Protein AF-A0A350NZM9-F1 (afdb_monomer)

pLDDT: mean 79.61, std 16.49, range [36.34, 98.69]

Foldseek 3Di:
DDALVRLVVLLCVVCVVLLVDDQDQFFFQQQQQFAQHRGARQEGAADALSQAPPQAPVNVVPQCVQQDDRPDDPSVVSNSSNSSNVSVCVVVLPLPVLLVSLLVSLVVLQVVLVVLLDPVLVVVLVVLVVVLVVLVVVLVVVLVVVCVVQVVDPPDPDSCVPCVVVSVVSVVVSVVVNVVSVVVNVVSVVSVVSSVLSVVQFAEHEYYSGHARNDLSSLLSVLSNCQVCLRYQYEYEHCPLVNVVSCPVPRPSYAYEDEDDPVCPVVSVVSCVVVVSHAYEYEDEPPDPPDPPADEQCSLVVVDPRSHSSCSNVVCGRVVPDRYGYYYRYDDPDPDDGPDDVSSVVSND

Mean predicted aligned error: 9.25 Å

InterPro domains:
  IPR020290 Gene product 88 [PF17338] (194-318)

Secondary structure (DSSP, 8-state):
---HHHHHHHHHHH-HHHHTSPPPPP-----TTSTT-TT--SEEE--TTTS-TT--HHHHHH-HHHH---SSTTHHHHHHHHHHHHHHHHTTT-HHHHHHHHHHHHHHHHHHHHHHT-THHHHHHHHHHHHHHHHHHHHHHHHHHHHHHTT--TT--SSHHHHHHHHHHHHHHHHHHHHHHHHHHHHHHHHHHHHHHHHHH-SEEEEEEE----SHHHHHHHHHHHHT-TTSEEEEEES-GGGGGGGPSPPTTEEEEEEE-TTTHHHHHHHHHH-TTSEEEEEEETTS-S-S--EE-TTTTT-SSS-TTHHHHH-HHHHT--SEEEEEE------PPP---HHHHHHH-

Solvent-accessible surface area (backbone atoms only — not comparable to full-atom values): 19048 Å² total; per-residue (Å²): 123,63,49,71,67,58,30,47,53,56,44,41,74,75,36,50,79,62,66,76,41,83,65,53,80,65,59,52,28,56,48,21,73,58,29,55,31,68,71,37,42,39,28,34,37,33,37,71,76,57,27,24,59,71,57,44,74,65,50,54,69,65,28,50,70,71,71,38,77,42,76,41,88,62,48,66,58,54,16,45,50,27,38,46,19,48,48,61,29,52,79,68,57,36,30,66,61,46,13,54,48,51,36,52,38,52,52,49,27,43,51,54,47,57,66,59,64,55,72,64,64,61,58,52,44,55,52,50,53,52,48,53,56,50,50,56,52,53,53,49,52,53,52,55,48,49,39,60,74,74,53,69,51,103,80,62,83,83,68,55,86,84,52,50,67,62,56,48,51,54,51,52,54,50,50,51,57,49,49,59,50,51,52,49,48,53,55,45,53,48,52,51,50,34,38,51,28,36,67,75,50,51,39,60,37,41,51,46,69,26,42,34,58,66,47,59,39,50,26,37,13,54,32,51,24,46,54,76,36,66,81,33,36,22,21,35,61,32,64,46,63,93,43,52,74,43,30,59,83,68,37,95,30,52,30,44,29,41,56,34,47,93,92,43,43,72,60,49,54,52,48,40,71,75,39,72,86,50,25,44,32,36,71,45,52,69,86,50,92,66,81,87,81,49,48,66,43,53,52,68,55,52,72,38,100,58,44,47,24,37,48,39,61,67,30,45,70,49,68,46,76,52,60,66,46,47,31,37,41,48,85,66,93,72,85,78,78,72,85,84,58,72,72,60,56,66,73,69,106

Organism: NCBI:txid589873

Sequence (349 aa):
MKTTQQLYEAFAAAFPDIVSEPPPLIRASADSKVGQFKGHLNSVGFLAGYSCSWMTKLCYLMCYTERGQAGMDNAYLFRAWNTWALFAYLLKGDVDGLARNFSSLITHANKQYHNRLKPDHQIEIAKAERFISNAKRRYKKKIDQLKTEVGYGKHGRHHMEQWGPDIHLIEMERDKKINERVELIKTLQEKIYVQRALRAAGPMWRWMWSGDLVDATHAMAVRKASAMHPDTTAWIYTRSFHLLQFLEPVPRNLTVWLSEDEENTEIAQQYYKQFPWARRTTLTNEDDPTPSTGIICPENAGKFRTVIGACAKCKICSHGTKEEVHFINKKSKSTYRRPASETLLQITA

Nearest PDB structures (foldseek):
  6nct-assembly1_B  TM=4.251E-01  e=2.264E+00  Homo sapiens
  1g73-assembly2_B  TM=2.667E-01  e=6.560E+00  Homo sapiens

Structure (mmCIF, N/CA/C/O backbone):
data_AF-A0A350NZM9-F1
#
_entry.id   AF-A0A350NZM9-F1
#
loop_
_atom_site.group_PDB
_atom_site.id
_atom_site.type_symbol
_atom_site.label_atom_id
_atom_site.label_alt_id
_atom_site.label_comp_id
_atom_site.label_asym_id
_atom_site.label_entity_id
_atom_site.label_seq_id
_atom_site.pdbx_PDB_ins_code
_atom_site.Cartn_x
_atom_site.Cartn_y
_atom_site.Cartn_z
_atom_site.occupancy
_atom_site.B_iso_or_equiv
_atom_site.auth_seq_id
_atom_site.auth_comp_id
_atom_site.auth_asym_id
_atom_site.auth_atom_id
_atom_site.pdbx_PDB_model_num
ATOM 1 N N . MET A 1 1 ? -4.815 7.098 23.828 1.00 78.19 1 MET A N 1
ATOM 2 C CA . MET A 1 1 ? -5.285 6.711 22.479 1.00 78.19 1 MET A CA 1
ATOM 3 C C . MET A 1 1 ? -6.515 7.533 22.147 1.00 78.19 1 MET A C 1
ATOM 5 O O . MET A 1 1 ? -7.391 7.622 22.999 1.00 78.19 1 MET A O 1
ATOM 9 N N . LYS A 1 2 ? -6.571 8.144 20.960 1.00 84.81 2 LYS A N 1
ATOM 10 C CA . LYS A 1 2 ? -7.755 8.898 20.525 1.00 84.81 2 LYS A CA 1
ATOM 11 C C . LYS A 1 2 ? -8.839 7.944 20.016 1.00 84.81 2 LYS A C 1
ATOM 13 O O . LYS A 1 2 ? -8.515 6.980 19.322 1.00 84.81 2 LYS A O 1
ATOM 18 N N . THR A 1 3 ? -10.096 8.200 20.365 1.00 91.69 3 THR A N 1
ATOM 19 C CA . THR A 1 3 ? -11.254 7.471 19.822 1.00 91.69 3 T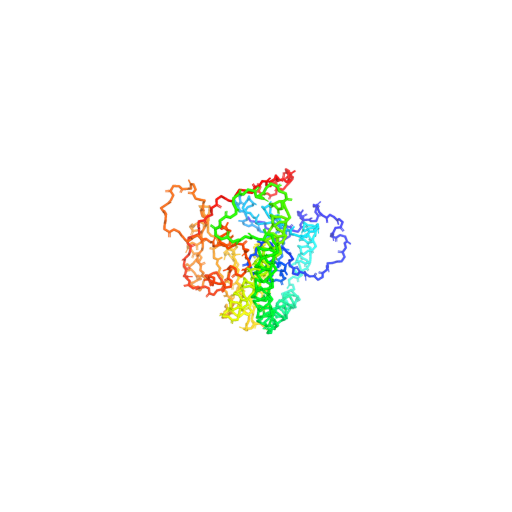HR A CA 1
ATOM 20 C C . THR A 1 3 ? -11.524 7.882 18.372 1.00 91.69 3 THR A C 1
ATOM 22 O O . THR A 1 3 ? -11.086 8.950 17.939 1.00 91.69 3 THR A O 1
ATOM 25 N N . THR A 1 4 ? -12.287 7.078 17.620 1.00 93.62 4 THR A N 1
ATOM 26 C CA . THR A 1 4 ? -12.744 7.445 16.264 1.00 93.62 4 THR A CA 1
ATOM 27 C C . THR A 1 4 ? -13.429 8.813 16.253 1.00 93.62 4 THR A C 1
ATOM 29 O O . THR A 1 4 ? -13.159 9.623 15.371 1.00 93.62 4 THR A O 1
ATOM 32 N N . GLN A 1 5 ? -14.247 9.100 17.270 1.00 95.31 5 GLN A N 1
ATOM 33 C CA . GLN A 1 5 ? -14.932 10.382 17.421 1.00 95.31 5 GLN A CA 1
ATOM 34 C C . GLN A 1 5 ? -13.942 11.543 17.604 1.00 95.31 5 GLN A C 1
ATOM 36 O O . GLN A 1 5 ? -14.029 12.531 16.887 1.00 95.31 5 GLN A O 1
ATOM 41 N N . GLN A 1 6 ? -12.949 11.398 18.488 1.00 93.81 6 GLN A N 1
ATOM 42 C CA . GLN A 1 6 ? -11.928 12.432 18.713 1.00 93.81 6 GLN A CA 1
ATOM 43 C C . GLN A 1 6 ? -11.060 12.678 17.471 1.00 93.81 6 GLN A C 1
ATOM 45 O O . GLN A 1 6 ? -10.673 13.811 17.188 1.00 93.81 6 GLN A O 1
ATOM 50 N N . LEU A 1 7 ? -10.734 11.619 16.723 1.00 92.00 7 LEU A N 1
ATOM 51 C CA . LEU A 1 7 ? -10.006 11.737 15.458 1.00 92.00 7 LEU A CA 1
ATOM 52 C C . LEU A 1 7 ? -10.845 12.454 14.395 1.00 92.00 7 LEU A C 1
ATOM 54 O O . LEU A 1 7 ? -10.316 13.304 13.678 1.00 92.00 7 LEU A O 1
ATOM 58 N N . TYR A 1 8 ? -12.139 12.136 14.316 1.00 95.12 8 TYR A N 1
ATOM 59 C CA . TYR A 1 8 ? -13.076 12.804 13.420 1.00 95.12 8 TYR A CA 1
ATOM 60 C C . TYR A 1 8 ? -13.254 14.281 13.778 1.00 95.12 8 TYR A C 1
ATOM 62 O O . TYR A 1 8 ? -13.174 15.118 12.889 1.00 95.12 8 TYR A O 1
ATOM 70 N N . GLU A 1 9 ? -13.435 14.625 15.052 1.00 95.12 9 GLU A N 1
ATOM 71 C CA . GLU A 1 9 ? -13.576 16.017 15.500 1.00 95.12 9 GLU A CA 1
ATOM 72 C C . GLU A 1 9 ? -12.340 16.847 15.146 1.00 95.12 9 GLU A C 1
ATOM 74 O O . GLU A 1 9 ? -12.462 17.936 14.585 1.00 95.12 9 GLU A O 1
ATOM 79 N N . ALA A 1 10 ? -11.142 16.299 15.382 1.00 91.62 10 ALA A N 1
ATOM 80 C CA . ALA A 1 10 ? -9.897 16.936 14.966 1.00 91.62 10 ALA A CA 1
ATOM 81 C C . ALA A 1 10 ? -9.822 17.106 13.438 1.00 91.62 10 ALA A C 1
ATOM 83 O O . ALA A 1 10 ? -9.387 18.149 12.952 1.00 91.62 10 ALA A O 1
ATOM 84 N N . PHE A 1 11 ? -10.254 16.099 12.673 1.00 93.19 11 PHE A N 1
ATOM 85 C CA . PHE A 1 11 ? -10.297 16.168 11.212 1.00 93.19 11 PHE A CA 1
ATOM 86 C C . PHE A 1 11 ? -11.302 17.217 10.718 1.00 93.19 11 PHE A C 1
ATOM 88 O O . PHE A 1 11 ? -10.962 18.029 9.864 1.00 93.19 11 PHE A O 1
ATOM 95 N N . ALA A 1 12 ? -12.511 17.247 11.274 1.00 95.75 12 ALA A N 1
ATOM 96 C CA . ALA A 1 12 ? -13.563 18.182 10.896 1.00 95.75 12 ALA A CA 1
ATOM 97 C C . ALA A 1 12 ? -13.183 19.633 11.205 1.00 95.75 12 ALA A C 1
ATOM 99 O O . ALA A 1 12 ? -13.452 20.517 10.397 1.00 95.75 12 ALA A O 1
ATOM 100 N N . ALA A 1 13 ? -12.487 19.873 12.321 1.00 93.44 13 ALA A N 1
ATOM 101 C CA . ALA A 1 13 ? -11.945 21.190 12.642 1.00 93.44 13 ALA A CA 1
ATOM 102 C C . ALA A 1 13 ? -10.862 21.640 11.643 1.00 93.44 13 ALA A C 1
ATOM 104 O O . ALA A 1 13 ? -10.793 22.817 11.296 1.00 93.44 13 ALA A O 1
ATOM 105 N N . ALA A 1 14 ? -10.022 20.715 11.167 1.00 89.50 14 ALA A N 1
ATOM 106 C CA . ALA A 1 14 ? -8.945 21.018 10.225 1.00 89.50 14 ALA A CA 1
ATOM 107 C C . ALA A 1 14 ? -9.404 21.105 8.757 1.00 89.50 14 ALA A C 1
ATOM 109 O O . ALA A 1 14 ? -8.733 21.748 7.948 1.00 89.50 14 ALA A O 1
ATOM 110 N N . PHE A 1 15 ? -10.517 20.456 8.402 1.00 93.56 15 PHE A N 1
ATOM 111 C CA . PHE A 1 15 ? -11.033 20.363 7.033 1.00 93.56 15 PHE A CA 1
ATOM 112 C C . PHE A 1 15 ? -12.553 20.594 6.955 1.00 93.56 15 PHE A C 1
ATOM 114 O O . PHE A 1 15 ? -13.275 19.726 6.447 1.00 93.56 15 PHE A O 1
ATOM 121 N N . PRO A 1 16 ? -13.058 21.749 7.422 1.00 95.31 16 PRO A N 1
ATOM 122 C CA . PRO A 1 16 ? -14.495 22.014 7.461 1.00 95.31 16 PRO A CA 1
ATOM 123 C C . PRO A 1 16 ? -15.142 21.914 6.071 1.00 95.31 16 PRO A C 1
ATOM 125 O O . PRO A 1 16 ? -16.178 21.268 5.939 1.00 95.31 16 PRO A O 1
ATOM 128 N N . ASP A 1 17 ? -14.478 22.428 5.030 1.00 95.19 17 ASP A N 1
ATOM 129 C CA . ASP A 1 17 ? -14.985 22.414 3.647 1.00 95.19 17 ASP A CA 1
ATOM 130 C C . ASP A 1 17 ? -15.114 20.999 3.054 1.00 95.19 17 ASP A C 1
ATOM 132 O O . ASP A 1 17 ? -15.918 20.756 2.159 1.00 95.19 17 ASP A O 1
ATOM 136 N N . ILE A 1 18 ? -14.312 20.038 3.530 1.00 95.56 18 ILE A N 1
ATOM 137 C CA . ILE A 1 18 ? -14.402 18.642 3.073 1.00 95.56 18 ILE A CA 1
ATOM 138 C C . ILE A 1 18 ? -15.555 17.935 3.781 1.00 95.56 18 ILE A C 1
ATOM 140 O O . ILE A 1 18 ? -16.270 17.150 3.164 1.00 95.56 18 ILE A O 1
ATOM 144 N N . VAL A 1 19 ? -15.733 18.202 5.076 1.00 96.62 19 VAL A N 1
ATOM 145 C CA . VAL A 1 19 ? -16.790 17.581 5.885 1.00 96.62 19 VAL A CA 1
ATOM 146 C C . VAL A 1 19 ? -18.175 18.145 5.551 1.00 96.62 19 VAL A C 1
ATOM 148 O O . VAL A 1 19 ? -19.165 17.431 5.702 1.00 96.62 19 VAL A O 1
ATOM 151 N N . SER A 1 20 ? -18.268 19.382 5.048 1.00 96.25 20 SER A N 1
ATOM 152 C CA . SER A 1 20 ? -19.535 19.945 4.555 1.00 96.25 20 SER A CA 1
ATOM 153 C C . SER A 1 20 ? -20.068 19.257 3.297 1.00 96.25 20 SER A C 1
ATOM 155 O O . SER A 1 20 ? -21.246 19.392 2.975 1.00 96.25 20 SER A O 1
ATOM 157 N N . GLU A 1 21 ? -19.222 18.513 2.591 1.00 96.94 21 GLU A N 1
ATOM 158 C CA . GLU A 1 21 ? -19.582 17.803 1.371 1.00 96.94 21 GLU A CA 1
ATOM 159 C C . GLU A 1 21 ? -19.951 16.334 1.654 1.00 96.94 21 GLU A C 1
ATOM 161 O O . GLU A 1 21 ? -19.410 15.712 2.578 1.00 96.94 21 GLU A O 1
ATOM 166 N N . PRO A 1 22 ? -20.834 15.709 0.851 1.00 96.19 22 PRO A N 1
ATOM 167 C CA . PRO A 1 22 ? -21.155 14.294 1.001 1.00 96.19 22 PRO A CA 1
ATOM 168 C C . PRO A 1 22 ? -19.898 13.407 0.915 1.00 96.19 22 PRO A C 1
ATOM 170 O O . PRO A 1 22 ? -19.061 13.611 0.029 1.00 96.19 22 PRO A O 1
ATOM 173 N N . PRO A 1 23 ? -19.756 12.386 1.784 1.00 94.00 23 PRO A N 1
ATOM 174 C CA . PRO A 1 23 ? -18.573 11.536 1.786 1.00 94.00 23 PRO A CA 1
ATOM 175 C C . PRO A 1 23 ? -18.452 10.786 0.453 1.00 94.00 23 PRO A C 1
ATOM 177 O O . PRO A 1 23 ? -19.381 10.068 0.063 1.00 94.00 23 PRO A O 1
ATOM 180 N N . PRO A 1 24 ? -17.323 10.920 -0.267 1.00 93.81 24 PRO A N 1
ATOM 181 C CA . PRO A 1 24 ? -17.150 10.250 -1.545 1.00 93.81 24 PRO A CA 1
ATOM 182 C C . PRO A 1 24 ? -16.907 8.749 -1.345 1.00 93.81 24 PRO A C 1
ATOM 184 O O . PRO A 1 24 ? -16.676 8.257 -0.242 1.00 93.81 24 PRO A O 1
ATOM 187 N N . LEU A 1 25 ? -16.883 7.992 -2.443 1.00 93.88 25 LEU A N 1
ATOM 188 C CA . LEU A 1 25 ? -16.282 6.658 -2.417 1.00 93.88 25 LEU A CA 1
ATOM 189 C C . LEU A 1 25 ? -14.775 6.786 -2.163 1.00 93.88 25 LEU A C 1
ATOM 191 O O . LEU A 1 25 ? -14.126 7.639 -2.776 1.00 93.88 25 LEU A O 1
ATOM 195 N N . ILE A 1 26 ? -14.218 5.909 -1.320 1.00 94.00 26 ILE A N 1
ATOM 196 C CA . ILE A 1 26 ? -12.764 5.821 -1.144 1.00 94.00 26 ILE A CA 1
ATOM 197 C C . ILE A 1 26 ? -12.146 5.452 -2.489 1.00 94.00 26 ILE A C 1
ATOM 199 O O . ILE A 1 26 ? -12.662 4.623 -3.241 1.00 94.00 26 ILE A O 1
ATOM 203 N N . ARG A 1 27 ? -11.028 6.096 -2.802 1.00 91.06 27 ARG A N 1
ATOM 204 C CA . ARG A 1 27 ? -10.282 5.883 -4.035 1.00 91.06 27 ARG A CA 1
ATOM 205 C C . ARG A 1 27 ? -8.900 5.347 -3.703 1.00 91.06 27 ARG A C 1
ATOM 207 O O . ARG A 1 27 ? -8.273 5.733 -2.716 1.00 91.06 27 ARG A O 1
ATOM 214 N N . ALA A 1 28 ? -8.400 4.464 -4.554 1.00 85.69 28 ALA A N 1
ATOM 215 C CA . ALA A 1 28 ? -7.044 3.968 -4.421 1.00 85.69 28 ALA A CA 1
ATOM 216 C C . ALA A 1 28 ? -6.032 5.118 -4.550 1.00 85.69 28 ALA A C 1
ATOM 218 O O . ALA A 1 28 ? -6.215 6.044 -5.341 1.00 85.69 28 ALA A O 1
ATOM 219 N N . SER A 1 29 ? -4.965 5.054 -3.761 1.00 74.31 29 SER A N 1
ATOM 220 C CA . SER A 1 29 ? -3.867 6.013 -3.822 1.00 74.31 29 SER A CA 1
ATOM 221 C C . SER A 1 29 ? -3.115 5.836 -5.134 1.00 74.31 29 SER A C 1
ATOM 223 O O . SER A 1 29 ? -2.702 4.721 -5.441 1.00 74.31 29 SER A O 1
ATOM 225 N N . ALA A 1 30 ? -2.906 6.921 -5.884 1.00 61.31 30 ALA A N 1
ATOM 226 C CA . ALA A 1 30 ? -1.990 6.934 -7.028 1.00 61.31 30 ALA A CA 1
ATOM 227 C C . ALA A 1 30 ? -0.578 7.394 -6.636 1.00 61.31 30 ALA A C 1
ATOM 229 O O . ALA A 1 30 ? 0.192 7.822 -7.500 1.00 61.31 30 ALA A O 1
ATOM 230 N N . ASP A 1 31 ? -0.233 7.309 -5.343 1.00 58.00 31 ASP A N 1
ATOM 231 C CA . ASP A 1 31 ? 1.109 7.608 -4.855 1.00 58.00 31 ASP A CA 1
ATOM 232 C C . ASP A 1 31 ? 2.119 6.656 -5.508 1.00 58.00 31 ASP A C 1
ATOM 234 O O . ASP A 1 31 ? 2.254 5.475 -5.192 1.00 58.00 31 ASP A O 1
ATOM 238 N N . SER A 1 32 ? 2.778 7.191 -6.528 1.00 46.56 32 SER A N 1
ATOM 239 C CA . SER A 1 32 ? 3.536 6.441 -7.510 1.00 46.56 32 SER A CA 1
ATOM 240 C C . SER A 1 32 ? 4.946 6.104 -7.052 1.00 46.56 32 SER A C 1
ATOM 242 O O . SER A 1 32 ? 5.685 5.504 -7.826 1.00 46.56 32 SER A O 1
ATOM 244 N N . LYS A 1 33 ? 5.387 6.494 -5.853 1.00 49.81 33 LYS A N 1
ATOM 245 C CA . LYS A 1 33 ? 6.803 6.320 -5.499 1.00 49.81 33 LYS A CA 1
ATOM 246 C C . LYS A 1 33 ? 7.123 5.063 -4.743 1.00 49.81 33 LYS A C 1
ATOM 248 O O . LYS A 1 33 ? 8.310 4.745 -4.658 1.00 49.81 33 LYS A O 1
ATOM 253 N N . VAL A 1 34 ? 6.115 4.326 -4.288 1.00 44.34 34 VAL A N 1
ATOM 254 C CA . VAL A 1 34 ? 6.389 3.130 -3.519 1.00 44.34 34 VAL A CA 1
ATOM 255 C C . VAL A 1 34 ? 5.827 1.869 -4.167 1.00 44.34 34 VAL A C 1
ATOM 257 O O . VAL A 1 34 ? 4.769 1.801 -4.789 1.00 44.34 34 VAL A O 1
ATOM 260 N N . GLY A 1 35 ? 6.749 0.929 -4.217 1.00 51.19 35 GLY A N 1
ATOM 261 C CA . GLY A 1 35 ? 7.142 0.054 -5.291 1.00 51.19 35 GLY A CA 1
ATOM 262 C C . GLY A 1 35 ? 6.531 -1.313 -5.145 1.00 51.19 35 GLY A C 1
ATOM 263 O O . GLY A 1 35 ? 7.188 -2.322 -4.873 1.00 51.19 35 GLY A O 1
ATOM 264 N N . GLN A 1 36 ? 5.288 -1.372 -5.579 1.00 47.62 36 GLN A N 1
ATOM 265 C CA . GLN A 1 36 ? 5.010 -2.400 -6.559 1.00 47.62 36 GLN A CA 1
ATOM 266 C C . GLN A 1 36 ? 5.143 -1.850 -7.970 1.00 47.62 36 GLN A C 1
ATOM 268 O O . GLN A 1 36 ? 5.720 -2.526 -8.811 1.00 47.62 36 GLN A O 1
ATOM 273 N N . PHE A 1 37 ? 4.761 -0.595 -8.215 1.00 50.56 37 PHE A N 1
ATOM 274 C CA . PHE A 1 37 ? 4.870 0.030 -9.525 1.00 50.56 37 PHE A CA 1
ATOM 275 C C . PHE A 1 37 ? 4.749 1.543 -9.407 1.00 50.56 37 PHE A C 1
ATOM 277 O O . PHE A 1 37 ? 3.840 2.042 -8.748 1.00 50.56 37 PHE A O 1
ATOM 284 N N . LYS A 1 38 ? 5.570 2.284 -10.150 1.00 49.28 38 LYS A N 1
ATOM 285 C CA . LYS A 1 38 ? 5.247 3.685 -10.405 1.00 49.28 38 LYS A CA 1
ATOM 286 C C . LYS A 1 38 ? 3.906 3.765 -11.151 1.00 49.28 38 LYS A C 1
ATOM 288 O O . LYS A 1 38 ? 3.767 3.172 -12.224 1.00 49.28 38 LYS A O 1
ATOM 293 N N . GLY A 1 39 ? 2.921 4.437 -10.547 1.00 51.81 39 GLY A N 1
ATOM 294 C CA . GLY A 1 39 ? 1.583 4.666 -11.110 1.00 51.81 39 GLY A CA 1
ATOM 295 C C . GLY A 1 39 ? 0.601 3.503 -10.939 1.00 51.81 39 GLY A C 1
ATOM 296 O O . GLY A 1 39 ? -0.067 3.134 -11.904 1.00 51.81 39 GLY A O 1
ATOM 297 N N . HIS A 1 40 ? 0.540 2.891 -9.753 1.00 60.16 40 HIS A N 1
ATOM 298 C CA . HIS A 1 40 ? -0.478 1.891 -9.426 1.00 60.16 40 HIS A CA 1
ATOM 299 C C . HIS A 1 40 ? -1.416 2.324 -8.323 1.00 60.16 40 HIS A C 1
ATOM 301 O O . HIS A 1 40 ? -1.036 3.052 -7.418 1.00 60.16 40 HIS A O 1
ATOM 307 N N . LEU A 1 41 ? -2.622 1.772 -8.422 1.00 71.81 41 LEU A N 1
ATOM 308 C CA . LEU A 1 41 ? -3.730 1.939 -7.503 1.00 71.81 41 LEU A CA 1
ATOM 309 C C . LEU A 1 41 ? -3.927 0.657 -6.675 1.00 71.81 41 LEU A C 1
ATOM 311 O O . LEU A 1 41 ? -5.034 0.138 -6.603 1.00 71.81 41 LEU A O 1
ATOM 315 N N . ASN A 1 42 ? -2.848 0.090 -6.120 1.00 82.12 42 ASN A N 1
ATOM 316 C CA . ASN A 1 42 ? -2.855 -1.165 -5.341 1.00 82.12 42 ASN A CA 1
ATOM 317 C C . ASN A 1 42 ? -2.768 -0.937 -3.821 1.00 82.12 42 ASN A C 1
ATOM 319 O O . ASN A 1 42 ? -2.342 -1.813 -3.065 1.00 82.12 42 ASN A O 1
ATOM 323 N N . SER A 1 43 ? -3.119 0.273 -3.401 1.00 86.56 43 SER A N 1
ATOM 324 C CA . SER A 1 43 ? -3.208 0.680 -2.012 1.00 86.56 43 SER A CA 1
ATOM 325 C C . SER A 1 43 ? -4.204 1.826 -1.874 1.00 86.56 43 SER A C 1
ATOM 327 O O . SER A 1 43 ? -4.627 2.430 -2.859 1.00 86.56 43 SER A O 1
ATOM 329 N N . VAL A 1 44 ? -4.554 2.158 -0.641 1.00 87.69 44 VAL A N 1
ATOM 330 C CA . VAL A 1 44 ? -5.329 3.342 -0.267 1.00 87.69 44 VAL A CA 1
ATOM 331 C C . VAL A 1 44 ? -4.462 4.207 0.641 1.00 87.69 44 VAL A C 1
ATOM 333 O O . VAL A 1 44 ? -3.647 3.681 1.386 1.00 87.69 44 VAL A O 1
ATOM 336 N N . GLY A 1 45 ? -4.577 5.528 0.560 1.00 85.50 45 GLY A N 1
ATOM 337 C CA . GLY A 1 45 ? -3.861 6.444 1.447 1.00 85.50 45 GLY A CA 1
ATOM 338 C C . GLY A 1 45 ? -4.849 7.271 2.252 1.00 85.50 45 GLY A C 1
ATOM 339 O O . GLY A 1 45 ? -5.773 7.841 1.666 1.00 85.50 45 GLY A O 1
ATOM 340 N N . PHE A 1 46 ? -4.621 7.355 3.560 1.00 88.69 46 PHE A N 1
ATOM 341 C CA . PHE A 1 46 ? -5.332 8.242 4.481 1.00 88.69 46 PHE A CA 1
ATOM 342 C C . PHE A 1 46 ? -4.375 9.299 5.045 1.00 88.69 46 PHE A C 1
ATOM 344 O O . PHE A 1 46 ? -3.151 9.183 4.899 1.00 88.69 46 PHE A O 1
ATOM 351 N N . LEU A 1 47 ? -4.908 10.358 5.650 1.00 85.56 47 LEU A N 1
ATOM 352 C CA . LEU A 1 47 ? -4.081 11.368 6.299 1.00 85.56 47 LEU A CA 1
ATOM 353 C C . LEU A 1 47 ? -3.495 10.832 7.606 1.00 85.56 47 LEU A C 1
ATOM 355 O O . LEU A 1 47 ? -4.215 10.471 8.539 1.00 85.56 47 LEU A O 1
ATOM 359 N N . ALA A 1 48 ? -2.165 10.857 7.683 1.00 79.88 48 ALA A N 1
ATOM 360 C CA . ALA A 1 48 ? -1.443 10.588 8.916 1.00 79.88 48 ALA A CA 1
ATOM 361 C C . ALA A 1 48 ? -1.906 11.535 10.036 1.00 79.88 48 ALA A C 1
ATOM 363 O O . ALA A 1 48 ? -2.254 12.686 9.784 1.00 79.88 48 ALA A O 1
ATOM 364 N N . GLY A 1 49 ? -1.941 11.033 11.270 1.00 81.25 49 GLY A N 1
ATOM 365 C CA . GLY A 1 49 ? -2.456 11.769 12.433 1.00 81.25 49 GLY A CA 1
ATOM 366 C C . GLY A 1 49 ? -3.968 11.663 12.635 1.00 81.25 49 GLY A C 1
ATOM 367 O O . GLY A 1 49 ? -4.407 11.637 13.779 1.00 81.25 49 GLY A O 1
ATOM 368 N N . TYR A 1 50 ? -4.751 11.496 11.566 1.00 85.75 50 TYR A N 1
ATOM 369 C CA . TYR A 1 50 ? -6.205 11.298 11.662 1.00 85.75 50 TYR A CA 1
ATOM 370 C C . TYR A 1 50 ? -6.608 9.827 11.552 1.00 85.75 50 TYR A C 1
ATOM 372 O O . TYR A 1 50 ? -7.600 9.414 12.135 1.00 85.75 50 TYR A O 1
ATOM 380 N N . SER A 1 51 ? -5.817 9.013 10.849 1.00 85.12 51 SER A N 1
ATOM 381 C CA . SER A 1 51 ? -6.058 7.573 10.695 1.00 85.12 51 SER A CA 1
ATOM 382 C C . SER A 1 51 ? -5.057 6.693 11.457 1.00 85.12 51 SER A C 1
ATOM 384 O O . SER A 1 51 ? -4.953 5.508 11.164 1.00 85.12 51 SER A O 1
ATOM 386 N N . CYS A 1 52 ? -4.268 7.262 12.376 1.00 81.94 52 CYS A N 1
ATOM 387 C CA . CYS A 1 52 ? -3.247 6.537 13.143 1.00 81.94 52 CYS A CA 1
ATOM 388 C C . CYS A 1 52 ? -3.293 6.948 14.623 1.00 81.94 52 CYS A C 1
ATOM 390 O O . CYS A 1 52 ? -2.525 7.808 15.053 1.00 81.94 52 CYS A O 1
ATOM 392 N N . SER A 1 53 ? -4.171 6.338 15.420 1.00 77.62 53 SER A N 1
ATOM 393 C CA . SER A 1 53 ? -4.330 6.691 16.842 1.00 77.62 53 SER A CA 1
ATOM 394 C C . SER A 1 53 ? -3.098 6.387 17.714 1.00 77.62 53 SER A C 1
ATOM 396 O O . SER A 1 53 ? -3.002 6.926 18.817 1.00 77.62 53 SER A O 1
ATOM 398 N N . TRP A 1 54 ? -2.167 5.559 17.216 1.00 77.31 54 TRP A N 1
ATOM 399 C CA . TRP A 1 54 ? -0.921 5.119 17.874 1.00 77.31 54 TRP A CA 1
ATOM 400 C C . TRP A 1 54 ? 0.357 5.592 17.168 1.00 77.31 54 TRP A C 1
ATOM 402 O O . TRP A 1 54 ? 1.432 5.004 17.317 1.00 77.31 54 TRP A O 1
ATOM 412 N N . MET A 1 55 ? 0.251 6.625 16.336 1.00 77.31 55 MET A N 1
ATOM 413 C CA . MET A 1 55 ? 1.413 7.157 15.638 1.00 77.31 55 MET A CA 1
ATOM 414 C C . MET A 1 55 ? 2.369 7.834 16.620 1.00 77.31 55 MET A C 1
ATOM 416 O O . MET A 1 55 ? 2.022 8.830 17.244 1.00 77.31 55 MET A O 1
ATOM 420 N N . THR A 1 56 ? 3.592 7.322 16.703 1.00 74.00 56 THR A N 1
ATOM 421 C CA . THR A 1 56 ? 4.690 7.960 17.436 1.00 74.00 56 THR A CA 1
ATOM 422 C C . THR A 1 56 ? 5.247 9.144 16.660 1.00 74.00 56 THR A C 1
ATOM 424 O O . THR A 1 56 ? 5.016 9.282 15.452 1.00 74.00 56 THR A O 1
ATOM 427 N N . LYS A 1 57 ? 6.040 9.997 17.317 1.00 72.44 57 LYS A N 1
ATOM 428 C CA . LYS A 1 57 ? 6.722 11.105 16.632 1.00 72.44 57 LYS A CA 1
ATOM 429 C C . LYS A 1 57 ? 7.613 10.581 15.509 1.00 72.44 57 LYS A C 1
ATOM 431 O O . LYS A 1 57 ? 7.607 11.140 14.412 1.00 72.44 57 LYS A O 1
ATOM 436 N N . LEU A 1 58 ? 8.339 9.490 15.755 1.00 69.88 58 LEU A N 1
ATOM 437 C CA . LEU A 1 58 ? 9.135 8.827 14.730 1.00 69.88 58 LEU A CA 1
ATOM 438 C C . LEU A 1 58 ? 8.244 8.309 13.595 1.00 69.88 58 LEU A C 1
ATOM 440 O O . LEU A 1 58 ? 8.536 8.586 12.435 1.00 69.88 58 LEU A O 1
ATOM 444 N N . CYS A 1 59 ? 7.131 7.639 13.905 1.00 67.50 59 CYS A N 1
ATOM 445 C CA . CYS A 1 59 ? 6.180 7.162 12.901 1.00 67.50 59 CYS A CA 1
ATOM 446 C C . CYS A 1 59 ? 5.633 8.309 12.041 1.00 67.50 59 CYS A C 1
ATOM 448 O O . CYS A 1 59 ? 5.613 8.181 10.821 1.00 67.50 59 CYS A O 1
ATOM 450 N N . TYR A 1 60 ? 5.295 9.457 12.634 1.00 71.56 60 TYR A N 1
ATOM 451 C CA . TYR A 1 60 ? 4.881 10.652 11.896 1.00 71.56 60 TYR A CA 1
ATOM 452 C C . TYR A 1 60 ? 5.999 11.190 11.000 1.00 71.56 60 TYR A C 1
ATOM 454 O O . TYR A 1 60 ? 5.796 11.426 9.810 1.00 71.56 60 TYR A O 1
ATOM 462 N N . LEU A 1 61 ? 7.208 11.331 11.550 1.00 64.31 61 LEU A N 1
ATOM 463 C CA . LEU A 1 61 ? 8.379 11.823 10.823 1.00 64.31 61 LEU A CA 1
ATOM 464 C C . LEU A 1 61 ? 8.795 10.898 9.682 1.00 64.31 61 LEU A C 1
ATOM 466 O O . LEU A 1 61 ? 9.326 11.382 8.685 1.00 64.31 61 LEU A O 1
ATOM 470 N N . MET A 1 62 ? 8.610 9.588 9.850 1.00 61.25 62 MET A N 1
ATOM 471 C CA . MET A 1 62 ? 8.907 8.550 8.865 1.00 61.25 62 MET A CA 1
ATOM 472 C C . MET A 1 62 ? 7.735 8.242 7.946 1.00 61.25 62 MET A C 1
ATOM 474 O O . MET A 1 62 ? 7.933 7.534 6.957 1.00 61.25 62 MET A O 1
ATOM 478 N N . CYS A 1 63 ? 6.546 8.766 8.249 1.00 67.12 63 CYS A N 1
ATOM 479 C CA . CYS A 1 63 ? 5.343 8.441 7.517 1.00 67.12 63 CYS A CA 1
ATOM 480 C C . CYS A 1 63 ? 5.551 8.790 6.049 1.00 67.12 63 CYS A C 1
ATOM 482 O O . CYS A 1 63 ? 5.911 9.917 5.691 1.00 67.12 63 CYS A O 1
ATOM 484 N N . TYR A 1 64 ? 5.328 7.805 5.185 1.00 57.06 64 TYR A N 1
ATOM 485 C CA . TYR A 1 64 ? 5.561 7.964 3.758 1.00 57.06 64 TYR A CA 1
ATOM 486 C C . TYR A 1 64 ? 4.697 9.072 3.144 1.00 57.06 64 TYR A C 1
ATOM 488 O O . TYR A 1 64 ? 5.075 9.601 2.107 1.00 57.06 64 TYR A O 1
ATOM 496 N N . THR A 1 65 ? 3.597 9.486 3.786 1.00 53.47 65 THR A N 1
ATOM 497 C CA . THR A 1 65 ? 2.813 10.657 3.354 1.00 53.47 65 THR A CA 1
ATOM 498 C C . THR A 1 65 ? 3.470 11.998 3.594 1.00 53.47 65 THR A C 1
ATOM 500 O O . THR A 1 65 ? 3.162 12.933 2.860 1.00 53.47 65 THR A O 1
ATOM 503 N N . GLU A 1 66 ? 4.336 12.090 4.602 1.00 51.88 66 GLU A N 1
ATOM 504 C CA . GLU A 1 66 ? 5.060 13.314 4.957 1.00 51.88 66 GLU A CA 1
ATOM 505 C C . GLU A 1 66 ? 6.437 13.356 4.278 1.00 51.88 66 GLU A C 1
ATOM 507 O O . GLU A 1 66 ? 6.934 14.423 3.920 1.00 51.88 66 GLU A O 1
ATOM 512 N N . ARG A 1 67 ? 7.056 12.183 4.051 1.00 50.81 67 ARG A N 1
ATOM 513 C CA . ARG A 1 67 ? 8.344 12.049 3.341 1.00 50.81 67 ARG A CA 1
ATOM 514 C C . ARG A 1 67 ? 8.219 11.893 1.818 1.00 50.81 67 ARG A C 1
ATOM 516 O O . ARG A 1 67 ? 9.194 12.151 1.110 1.00 50.81 67 ARG A O 1
ATOM 523 N N . GLY A 1 68 ? 7.072 11.446 1.303 1.00 47.41 68 GLY A N 1
ATOM 524 C CA . GLY A 1 68 ? 6.834 11.151 -0.114 1.00 47.41 68 GLY A CA 1
ATOM 525 C C . GLY A 1 68 ? 5.846 12.148 -0.720 1.00 47.41 68 GLY A C 1
ATOM 526 O O . GLY A 1 68 ? 4.674 12.179 -0.373 1.00 47.41 68 GLY A O 1
ATOM 527 N N . GLN A 1 69 ? 6.251 13.050 -1.609 1.00 48.19 69 GLN A N 1
ATOM 528 C CA . GLN A 1 69 ? 6.567 12.737 -3.002 1.00 48.19 69 GLN A CA 1
ATOM 529 C C . GLN A 1 69 ? 5.495 11.922 -3.761 1.00 48.19 69 GLN A C 1
ATOM 531 O O . GLN A 1 69 ? 5.827 11.286 -4.766 1.00 48.19 69 GLN A O 1
ATOM 536 N N . ALA A 1 70 ? 4.231 11.957 -3.337 1.00 48.66 70 ALA A N 1
ATOM 537 C CA . ALA A 1 70 ? 3.138 11.500 -4.181 1.00 48.66 70 ALA A CA 1
ATOM 538 C C . ALA A 1 70 ? 3.227 12.199 -5.539 1.00 48.66 70 ALA A C 1
ATOM 540 O O . ALA A 1 70 ? 3.219 13.424 -5.619 1.00 48.66 70 ALA A O 1
ATOM 541 N N . GLY A 1 71 ? 3.344 11.426 -6.618 1.00 49.19 71 GLY A N 1
ATOM 542 C CA . GLY A 1 71 ? 3.367 11.962 -7.983 1.00 49.19 71 GLY A CA 1
ATOM 543 C C . GLY A 1 71 ? 2.011 12.496 -8.457 1.00 49.19 71 GLY A C 1
ATOM 544 O O . GLY A 1 71 ? 1.773 12.498 -9.658 1.00 49.19 71 GLY A O 1
ATOM 545 N N . MET A 1 72 ? 1.118 12.860 -7.533 1.00 55.97 72 MET A N 1
ATOM 546 C CA . MET A 1 72 ? -0.181 13.458 -7.811 1.00 55.97 72 MET A CA 1
ATOM 547 C C . MET A 1 72 ? -0.164 14.911 -7.354 1.00 55.97 72 MET A C 1
ATOM 549 O O . MET A 1 72 ? 0.177 15.193 -6.200 1.00 55.97 72 MET A O 1
ATOM 553 N N . ASP A 1 73 ? -0.634 15.801 -8.219 1.00 57.72 73 ASP A N 1
ATOM 554 C CA . ASP A 1 73 ? -1.043 17.134 -7.798 1.00 57.72 73 ASP A CA 1
ATOM 555 C C . ASP A 1 73 ? -2.129 16.984 -6.717 1.00 57.72 73 ASP A C 1
ATOM 557 O O . ASP A 1 73 ? -3.046 16.169 -6.845 1.00 57.72 73 ASP A O 1
ATOM 561 N N . ASN A 1 74 ? -2.002 17.717 -5.609 1.00 72.56 74 ASN A N 1
ATOM 562 C CA . ASN A 1 74 ? -2.951 17.698 -4.486 1.00 72.56 74 ASN A CA 1
ATOM 563 C C . ASN A 1 74 ? -3.146 16.340 -3.778 1.00 72.56 74 ASN A C 1
ATOM 565 O O . ASN A 1 74 ? -4.203 16.094 -3.191 1.00 72.56 74 ASN A O 1
ATOM 569 N N . ALA A 1 75 ? -2.127 15.473 -3.745 1.00 76.25 75 ALA A N 1
ATOM 570 C CA . ALA A 1 75 ? -2.186 14.199 -3.015 1.00 76.25 75 ALA A CA 1
ATOM 571 C C . ALA A 1 75 ? -2.671 14.333 -1.557 1.00 76.25 75 ALA A C 1
ATOM 573 O O . ALA A 1 75 ? -3.329 13.437 -1.033 1.00 76.25 75 ALA A O 1
ATOM 574 N N . TYR A 1 76 ? -2.367 15.459 -0.907 1.00 80.25 76 TYR A N 1
ATOM 575 C CA . TYR A 1 76 ? -2.855 15.781 0.431 1.00 80.25 76 TYR A CA 1
ATOM 576 C C . TYR A 1 76 ? -4.386 15.876 0.494 1.00 80.25 76 TYR A C 1
ATOM 578 O O . TYR A 1 76 ? -5.001 15.170 1.290 1.00 80.25 76 TYR A O 1
ATOM 586 N N . LEU A 1 77 ? -5.007 16.666 -0.390 1.00 84.81 77 LEU A N 1
ATOM 587 C CA . LEU A 1 77 ? -6.467 16.794 -0.456 1.00 84.81 77 LEU A CA 1
ATOM 588 C C . LEU A 1 77 ? -7.125 15.462 -0.811 1.00 84.81 77 LEU A C 1
ATOM 590 O O . LEU A 1 77 ? -8.135 15.097 -0.223 1.00 84.81 77 LEU A O 1
ATOM 594 N N . PHE A 1 78 ? -6.532 14.688 -1.719 1.00 86.19 78 PHE A N 1
ATOM 595 C CA . PHE A 1 78 ? -7.044 13.360 -2.054 1.00 86.19 78 PHE A CA 1
ATOM 596 C C . PHE A 1 78 ? -7.079 12.423 -0.835 1.00 86.19 78 PHE A C 1
ATOM 598 O O . PHE A 1 78 ? -8.065 11.722 -0.606 1.00 86.19 78 PHE A O 1
ATOM 605 N N . ARG A 1 79 ? -6.023 12.436 -0.013 1.00 87.00 79 ARG A N 1
ATOM 606 C CA . ARG A 1 79 ? -5.997 11.688 1.251 1.00 87.00 79 ARG A CA 1
ATOM 607 C C . ARG A 1 79 ? -7.006 12.232 2.252 1.00 87.00 79 ARG A C 1
ATOM 609 O O . ARG A 1 79 ? -7.606 11.432 2.963 1.00 87.00 79 ARG A O 1
ATOM 616 N N . ALA A 1 80 ? -7.213 13.545 2.299 1.00 90.44 80 ALA A N 1
ATOM 617 C CA . ALA A 1 80 ? -8.233 14.158 3.143 1.00 90.44 80 ALA A CA 1
ATOM 618 C C . ALA A 1 80 ? -9.633 13.651 2.761 1.00 90.44 80 ALA A C 1
ATOM 620 O O . ALA A 1 80 ? -10.352 13.150 3.617 1.00 90.44 80 ALA A O 1
ATOM 621 N N . TRP A 1 81 ? -9.961 13.629 1.468 1.00 93.75 81 TRP A N 1
ATOM 622 C CA . TRP A 1 81 ? -11.211 13.059 0.954 1.00 93.75 81 TRP A CA 1
ATOM 623 C C . TRP A 1 81 ? -11.384 11.573 1.277 1.00 93.75 81 TRP A C 1
ATOM 625 O O . TRP A 1 81 ? -12.454 11.158 1.715 1.00 93.75 81 TRP A O 1
ATOM 635 N N . ASN A 1 82 ? -10.334 10.765 1.113 1.00 93.75 82 ASN A N 1
ATOM 636 C CA . ASN A 1 82 ? -10.365 9.360 1.526 1.00 93.75 82 ASN A CA 1
ATOM 637 C C . ASN A 1 82 ? -10.559 9.201 3.042 1.00 93.75 82 ASN A C 1
ATOM 639 O O . ASN A 1 82 ? -11.226 8.266 3.474 1.00 93.75 82 ASN A O 1
ATOM 643 N N . THR A 1 83 ? -9.970 10.091 3.841 1.00 94.06 83 THR A N 1
ATOM 644 C CA . THR A 1 83 ? -10.091 10.086 5.307 1.00 94.06 83 THR A CA 1
ATOM 645 C C . THR A 1 83 ? -11.508 10.468 5.730 1.00 94.06 83 THR A C 1
ATOM 647 O O . THR A 1 83 ? -12.078 9.814 6.597 1.00 94.06 83 THR A O 1
ATOM 650 N N . TRP A 1 84 ? -12.117 11.449 5.059 1.00 96.31 84 TRP A N 1
ATOM 651 C CA . TRP A 1 84 ? -13.523 11.793 5.257 1.00 96.31 84 TRP A CA 1
ATOM 652 C C . TRP A 1 84 ? -14.443 10.614 4.929 1.00 96.31 84 TRP A C 1
ATOM 654 O O . TRP A 1 84 ? -15.245 10.190 5.761 1.00 96.31 84 TRP A O 1
ATOM 664 N N . ALA A 1 85 ? -14.265 10.023 3.745 1.00 96.94 85 ALA A N 1
ATOM 665 C CA . ALA A 1 85 ? -15.007 8.841 3.331 1.00 96.94 85 ALA A CA 1
ATOM 666 C C . ALA A 1 85 ? -14.866 7.695 4.342 1.00 96.94 85 ALA A C 1
ATOM 668 O O . ALA A 1 85 ? -15.863 7.069 4.689 1.00 96.94 85 ALA A O 1
ATOM 669 N N . LEU A 1 86 ? -13.651 7.451 4.852 1.00 96.69 86 LEU A N 1
ATOM 670 C CA . LEU A 1 86 ? -13.405 6.472 5.908 1.00 96.69 86 LEU A CA 1
ATOM 671 C C . LEU A 1 86 ? -14.246 6.784 7.152 1.00 96.69 86 LEU A C 1
ATOM 673 O O . LEU A 1 86 ? -15.038 5.934 7.553 1.00 96.69 86 LEU A O 1
ATOM 677 N N . PHE A 1 87 ? -14.140 7.991 7.721 1.00 97.56 87 PHE A N 1
ATOM 678 C CA . PHE A 1 87 ? -14.897 8.368 8.922 1.00 97.56 87 PHE A CA 1
ATOM 679 C C . PHE A 1 87 ? -16.405 8.211 8.753 1.00 97.56 87 PHE A C 1
ATOM 681 O O . PHE A 1 87 ? -17.064 7.735 9.674 1.00 97.56 87 PHE A O 1
ATOM 688 N N . ALA A 1 88 ? -16.953 8.518 7.577 1.00 97.94 88 ALA A N 1
ATOM 689 C CA . ALA A 1 88 ? -18.376 8.330 7.319 1.00 97.94 88 ALA A CA 1
ATOM 690 C C . ALA A 1 88 ? -18.840 6.870 7.481 1.00 97.94 88 ALA A C 1
ATOM 692 O O . ALA A 1 88 ? -19.969 6.647 7.919 1.00 97.94 88 ALA A O 1
ATOM 693 N N . TYR A 1 89 ? -17.993 5.881 7.166 1.00 98.25 89 TYR A N 1
ATOM 694 C CA . TYR A 1 89 ? -18.282 4.473 7.462 1.00 98.25 89 TYR A CA 1
ATOM 695 C C . TYR A 1 89 ? -18.041 4.137 8.935 1.00 98.25 89 TYR A C 1
ATOM 697 O O . TYR A 1 89 ? -18.865 3.450 9.540 1.00 98.25 89 TYR A O 1
ATOM 705 N N . LEU A 1 90 ? -16.938 4.623 9.517 1.00 97.38 90 LEU A N 1
ATOM 706 C CA . LEU A 1 90 ? -16.560 4.293 10.896 1.00 97.38 90 LEU A CA 1
ATOM 707 C C . LEU A 1 90 ? -17.592 4.796 11.911 1.00 97.38 90 LEU A C 1
ATOM 709 O O . LEU A 1 90 ? -18.040 4.028 12.757 1.00 97.38 90 LEU A O 1
ATOM 713 N N . LEU A 1 91 ? -18.041 6.047 11.771 1.00 97.12 91 LEU A N 1
ATOM 714 C CA . LEU A 1 91 ? -19.048 6.661 12.644 1.00 97.12 91 LEU A CA 1
ATOM 715 C C . LEU A 1 91 ? -20.415 5.968 12.554 1.00 97.12 91 LEU A C 1
ATOM 717 O O . LEU A 1 91 ? -21.185 5.997 13.508 1.00 97.12 91 LEU A O 1
ATOM 721 N N . LYS A 1 92 ? -20.717 5.327 11.419 1.00 97.75 92 LYS A N 1
ATOM 722 C CA . LYS A 1 92 ? -21.944 4.539 11.223 1.00 97.75 92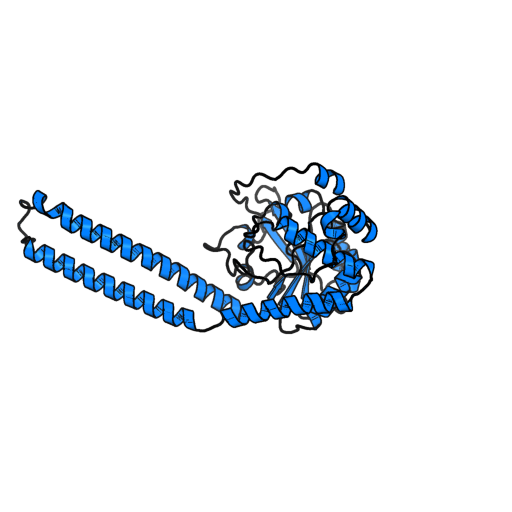 LYS A CA 1
ATOM 723 C C . LYS A 1 92 ? -21.805 3.081 11.662 1.00 97.75 92 LYS A C 1
ATOM 725 O O . LYS A 1 92 ? -22.803 2.368 11.666 1.00 97.75 92 LYS A O 1
ATOM 730 N N . GLY A 1 93 ? -20.591 2.613 11.957 1.00 97.88 93 GLY A N 1
ATOM 731 C CA . GLY A 1 93 ? -20.319 1.188 12.150 1.00 97.88 93 GLY A CA 1
ATOM 732 C C . GLY A 1 93 ? -20.574 0.339 10.895 1.00 97.88 93 GLY A C 1
ATOM 733 O O . GLY A 1 93 ? -20.847 -0.854 11.004 1.00 97.88 93 GLY A O 1
ATOM 734 N N . ASP A 1 94 ? -20.517 0.931 9.694 1.00 98.38 94 ASP A N 1
ATOM 735 C CA . ASP A 1 94 ? -20.878 0.255 8.440 1.00 98.38 94 ASP A CA 1
ATOM 736 C C . ASP A 1 94 ? -19.706 -0.567 7.875 1.00 98.38 94 ASP A C 1
ATOM 738 O O . ASP A 1 94 ? -19.044 -0.199 6.897 1.00 98.38 94 ASP A O 1
ATOM 742 N N . VAL A 1 95 ? -19.456 -1.713 8.514 1.00 98.56 95 VAL A N 1
ATOM 743 C CA . VAL A 1 95 ? -18.435 -2.692 8.104 1.00 98.56 95 VAL A CA 1
ATOM 744 C C . VAL A 1 95 ? -18.640 -3.137 6.655 1.00 98.56 95 VAL A C 1
ATOM 746 O O . VAL A 1 95 ? -17.681 -3.281 5.895 1.00 98.56 95 VAL A O 1
ATOM 749 N N . ASP A 1 96 ? -19.889 -3.363 6.258 1.00 98.56 96 ASP A N 1
ATOM 750 C CA . ASP A 1 96 ? -20.231 -3.976 4.980 1.00 98.56 96 ASP A CA 1
ATOM 751 C C . ASP A 1 96 ? -20.097 -3.001 3.816 1.00 98.56 96 ASP A C 1
ATOM 753 O O . ASP A 1 96 ? -19.584 -3.371 2.756 1.00 98.56 96 ASP A O 1
ATOM 757 N N . GLY A 1 97 ? -20.517 -1.752 4.010 1.00 98.25 97 GLY A N 1
ATOM 758 C CA . GLY A 1 97 ? -20.283 -0.672 3.062 1.00 98.25 97 GLY A CA 1
ATOM 759 C C . GLY A 1 97 ? -18.798 -0.421 2.853 1.00 98.25 97 GLY A C 1
ATOM 760 O O . GLY A 1 97 ? -18.344 -0.401 1.704 1.00 98.25 97 GLY A O 1
ATOM 761 N N . LEU A 1 98 ? -18.023 -0.340 3.939 1.00 98.12 98 LEU A N 1
ATOM 762 C CA . LEU A 1 98 ? -16.579 -0.136 3.853 1.00 98.12 98 LEU A CA 1
ATOM 763 C C . LEU A 1 98 ? -15.876 -1.317 3.166 1.00 98.12 98 LEU A C 1
ATOM 765 O O . LEU A 1 98 ? -15.049 -1.112 2.276 1.00 98.12 98 LEU A O 1
ATOM 769 N N . ALA A 1 99 ? -16.254 -2.556 3.497 1.00 98.38 99 ALA A N 1
ATOM 770 C CA . ALA A 1 99 ? -15.706 -3.754 2.863 1.00 98.38 99 ALA A CA 1
ATOM 771 C C . ALA A 1 99 ? -16.025 -3.820 1.361 1.00 98.38 99 ALA A C 1
ATOM 773 O O . ALA A 1 99 ? -15.145 -4.147 0.562 1.00 98.38 99 ALA A O 1
ATOM 774 N N . ARG A 1 100 ? -17.256 -3.476 0.945 1.00 98.12 100 ARG A N 1
ATOM 775 C CA . ARG A 1 100 ? -17.619 -3.378 -0.482 1.00 98.12 100 ARG A CA 1
ATOM 776 C C . ARG A 1 100 ? -16.800 -2.308 -1.192 1.00 98.12 100 ARG A C 1
ATOM 778 O O . ARG A 1 100 ? -16.327 -2.543 -2.305 1.00 98.12 100 ARG A O 1
ATOM 785 N N . ASN A 1 101 ? -16.603 -1.160 -0.548 1.00 96.88 101 ASN A N 1
ATOM 786 C CA . ASN A 1 101 ? -15.798 -0.088 -1.108 1.00 96.88 101 ASN A CA 1
ATOM 787 C C . ASN A 1 101 ? -14.346 -0.548 -1.325 1.00 96.88 101 ASN A C 1
ATOM 789 O O . ASN A 1 101 ? -13.852 -0.507 -2.453 1.00 96.88 101 ASN A O 1
ATOM 793 N N . PHE A 1 102 ? -13.705 -1.121 -0.306 1.00 97.00 102 PHE A N 1
ATOM 794 C CA . PHE A 1 102 ? -12.365 -1.693 -0.441 1.00 97.00 102 PHE A CA 1
ATOM 795 C C . PHE A 1 102 ? -12.281 -2.822 -1.472 1.00 97.00 102 PHE A C 1
ATOM 797 O O . PHE A 1 102 ? -11.336 -2.870 -2.258 1.00 97.00 102 PHE A O 1
ATOM 804 N N . SER A 1 103 ? -13.281 -3.700 -1.526 1.00 97.00 103 SER A N 1
ATOM 805 C CA . SER A 1 103 ? -13.369 -4.769 -2.523 1.00 97.00 103 SER A CA 1
ATOM 806 C C . SER A 1 103 ? -13.363 -4.221 -3.957 1.00 97.00 103 SER A C 1
ATOM 808 O O . SER A 1 103 ? -12.703 -4.781 -4.838 1.00 97.00 103 SER A O 1
ATOM 810 N N . SER A 1 104 ? -14.016 -3.079 -4.200 1.00 96.00 104 SER A N 1
ATOM 811 C CA . SER A 1 104 ? -13.972 -2.410 -5.506 1.00 96.00 104 SER A CA 1
ATOM 812 C C . SER A 1 104 ? -12.559 -1.935 -5.875 1.00 96.00 104 SER A C 1
ATOM 814 O O . SER A 1 104 ? -12.146 -2.054 -7.032 1.00 96.00 104 SER A O 1
ATOM 816 N N . LEU A 1 105 ? -11.776 -1.484 -4.888 1.00 94.00 105 LEU A N 1
ATOM 817 C CA . LEU A 1 105 ? -10.392 -1.060 -5.090 1.00 94.00 105 LEU A CA 1
ATOM 818 C C . LEU A 1 105 ? -9.472 -2.245 -5.393 1.00 94.00 105 LEU A C 1
ATOM 820 O O . LEU A 1 105 ? -8.671 -2.170 -6.325 1.00 94.00 105 LEU A O 1
ATOM 824 N N . ILE A 1 106 ? -9.631 -3.361 -4.675 1.00 94.06 106 ILE A N 1
ATOM 825 C CA . ILE A 1 106 ? -8.885 -4.599 -4.945 1.00 94.06 106 ILE A CA 1
ATOM 826 C C . ILE A 1 106 ? -9.212 -5.120 -6.350 1.00 94.06 106 ILE A C 1
ATOM 828 O O . ILE A 1 106 ? -8.309 -5.432 -7.126 1.00 94.06 106 ILE A O 1
ATOM 832 N N . THR A 1 107 ? -10.492 -5.121 -6.730 1.00 94.56 107 THR A N 1
ATOM 833 C CA . THR A 1 107 ? -10.935 -5.495 -8.085 1.00 94.56 107 THR A CA 1
ATOM 834 C C . THR A 1 107 ? -10.263 -4.623 -9.146 1.00 94.56 107 THR A C 1
ATOM 836 O O . THR A 1 107 ? -9.768 -5.121 -10.163 1.00 94.56 107 THR A O 1
ATOM 839 N N . HIS A 1 108 ? -10.205 -3.311 -8.909 1.00 91.25 108 HIS A N 1
ATOM 840 C CA . HIS A 1 108 ? -9.522 -2.384 -9.802 1.00 91.25 108 HIS A CA 1
ATOM 841 C C . HIS A 1 108 ? -8.020 -2.693 -9.905 1.00 91.25 108 HIS A C 1
ATOM 843 O O . HIS A 1 108 ? -7.482 -2.752 -11.014 1.00 91.25 108 HIS A O 1
ATOM 849 N N . ALA A 1 109 ? -7.349 -2.952 -8.780 1.00 88.62 109 ALA A N 1
ATOM 850 C CA . ALA A 1 109 ? -5.938 -3.331 -8.751 1.00 88.62 109 ALA A CA 1
ATOM 851 C C . ALA A 1 109 ? -5.671 -4.645 -9.509 1.00 88.62 109 ALA A C 1
ATOM 853 O O . ALA A 1 109 ? -4.732 -4.713 -10.306 1.00 88.62 109 ALA A O 1
ATOM 854 N N . ASN A 1 110 ? -6.534 -5.653 -9.354 1.00 90.81 110 ASN A N 1
ATOM 855 C CA . ASN A 1 110 ? -6.458 -6.914 -10.097 1.00 90.81 110 ASN A CA 1
ATOM 856 C C . ASN A 1 110 ? -6.614 -6.688 -11.608 1.00 90.81 110 ASN A C 1
ATOM 858 O O . ASN A 1 110 ? -5.836 -7.208 -12.410 1.00 90.81 110 ASN A O 1
ATOM 862 N N . LYS A 1 111 ? -7.558 -5.836 -12.026 1.00 89.69 111 LYS A N 1
ATOM 863 C CA . LYS A 1 111 ? -7.705 -5.451 -13.439 1.00 89.69 111 LYS A CA 1
ATOM 864 C C . LYS A 1 111 ? -6.433 -4.786 -13.977 1.00 89.69 111 LYS A C 1
ATOM 866 O O . LYS A 1 111 ? -5.991 -5.106 -15.083 1.00 89.69 111 LYS A O 1
ATOM 871 N N . GLN A 1 112 ? -5.816 -3.886 -13.205 1.00 84.00 112 GLN A N 1
ATOM 872 C CA . GLN A 1 112 ? -4.536 -3.267 -13.574 1.00 84.00 112 GLN A CA 1
ATOM 873 C C . GLN A 1 112 ? -3.410 -4.303 -13.697 1.00 84.00 112 GLN A C 1
ATOM 875 O O . GLN A 1 112 ? -2.630 -4.241 -14.650 1.00 84.00 112 GLN A O 1
ATOM 880 N N . TYR A 1 113 ? -3.346 -5.265 -12.774 1.00 85.62 113 TYR A N 1
ATOM 881 C CA . TYR A 1 113 ? -2.403 -6.381 -12.818 1.00 85.62 113 TYR A CA 1
ATOM 882 C C . TYR A 1 113 ? -2.537 -7.181 -14.122 1.00 85.62 113 TYR A C 1
ATOM 884 O O . TYR A 1 113 ? -1.565 -7.295 -14.872 1.00 85.62 113 TYR A O 1
ATOM 892 N N . HIS A 1 114 ? -3.741 -7.655 -14.456 1.00 85.75 114 HIS A N 1
ATOM 893 C CA . HIS A 1 114 ? -3.960 -8.463 -15.661 1.00 85.75 114 HIS A CA 1
ATOM 894 C C . HIS A 1 114 ? -3.655 -7.696 -16.948 1.00 85.75 114 HIS A C 1
ATOM 896 O O . HIS A 1 114 ? -3.012 -8.232 -17.852 1.00 85.75 114 HIS A O 1
ATOM 902 N N . ASN A 1 115 ? -4.022 -6.413 -17.013 1.00 82.62 115 ASN A N 1
ATOM 903 C CA . ASN A 1 115 ? -3.684 -5.560 -18.152 1.00 82.62 115 ASN A CA 1
ATOM 904 C C . ASN A 1 115 ? -2.173 -5.467 -18.394 1.00 82.62 115 ASN A C 1
ATOM 906 O O . ASN A 1 115 ? -1.741 -5.344 -19.539 1.00 82.62 115 ASN A O 1
ATOM 910 N N . ARG A 1 116 ? -1.362 -5.562 -17.337 1.00 75.56 116 ARG A N 1
ATOM 911 C CA . ARG A 1 116 ? 0.099 -5.513 -17.435 1.00 75.56 116 ARG A CA 1
ATOM 912 C C . ARG A 1 116 ? 0.737 -6.836 -17.793 1.00 75.56 116 ARG A C 1
ATOM 914 O O . ARG A 1 116 ? 1.898 -6.830 -18.184 1.00 75.56 116 ARG A O 1
ATOM 921 N N . LEU A 1 117 ? 0.025 -7.952 -17.701 1.00 77.62 117 LEU A N 1
ATOM 922 C CA . LEU A 1 117 ? 0.564 -9.247 -18.106 1.00 77.62 117 LEU A CA 1
ATOM 923 C C . LEU A 1 117 ? 0.517 -9.491 -19.617 1.00 77.62 117 LEU A C 1
ATOM 925 O O . LEU A 1 117 ? 1.052 -10.514 -20.062 1.00 77.62 117 LEU A O 1
ATOM 929 N N . LYS A 1 118 ? -0.069 -8.566 -20.390 1.00 75.88 118 LYS A N 1
ATOM 930 C CA . LYS A 1 118 ? -0.211 -8.689 -21.843 1.00 75.88 118 LYS A CA 1
ATOM 931 C C . LYS A 1 118 ? 1.154 -8.916 -22.537 1.00 75.88 118 LYS A C 1
ATOM 933 O O . LYS A 1 118 ? 2.140 -8.281 -22.144 1.00 75.88 118 LYS A O 1
ATOM 938 N N . PRO A 1 119 ? 1.244 -9.832 -23.526 1.00 66.81 119 PRO A N 1
ATOM 939 C CA . PRO A 1 119 ? 2.515 -10.300 -24.107 1.00 66.81 119 PRO A CA 1
ATOM 940 C C . PRO A 1 119 ? 3.340 -9.258 -24.880 1.00 66.81 119 PRO A C 1
ATOM 942 O O . PRO A 1 119 ? 4.519 -9.499 -25.148 1.00 66.81 119 PRO A O 1
ATOM 945 N N . ASP A 1 120 ? 2.750 -8.113 -25.220 1.00 69.62 120 ASP A N 1
ATOM 946 C CA . ASP A 1 120 ? 3.250 -7.163 -26.224 1.00 69.62 120 ASP A CA 1
ATOM 947 C C . ASP A 1 120 ? 4.697 -6.689 -25.993 1.00 69.62 120 ASP A C 1
ATOM 949 O O . ASP A 1 120 ? 5.435 -6.434 -26.942 1.00 69.62 120 ASP A O 1
ATOM 953 N N . HIS A 1 121 ? 5.173 -6.648 -24.746 1.00 68.88 121 HIS A N 1
ATOM 954 C CA . HIS A 1 121 ? 6.525 -6.168 -24.447 1.00 68.88 121 HIS A CA 1
ATOM 955 C C . HIS A 1 121 ? 7.657 -7.076 -24.958 1.00 68.88 121 HIS A C 1
ATOM 957 O O . HIS A 1 121 ? 8.727 -6.561 -25.277 1.00 68.88 121 HIS A O 1
ATOM 963 N N . GLN A 1 122 ? 7.456 -8.396 -25.073 1.00 68.62 122 GLN A N 1
ATOM 964 C CA . GLN A 1 122 ? 8.483 -9.289 -25.643 1.00 68.62 122 GLN A CA 1
ATOM 965 C C . GLN A 1 122 ? 8.694 -9.023 -27.134 1.00 68.62 122 GLN A C 1
ATOM 967 O O . GLN A 1 122 ? 9.829 -9.001 -27.612 1.00 68.62 122 GLN A O 1
ATOM 972 N N . ILE A 1 123 ? 7.599 -8.757 -27.845 1.00 78.94 123 ILE A N 1
ATOM 973 C CA . ILE A 1 123 ? 7.621 -8.392 -29.260 1.00 78.94 123 ILE A CA 1
ATOM 974 C C . ILE A 1 123 ? 8.361 -7.061 -29.437 1.00 78.94 123 ILE A C 1
ATOM 976 O O . ILE A 1 123 ? 9.211 -6.942 -30.318 1.00 78.94 123 ILE A O 1
ATOM 980 N N . GLU A 1 124 ? 8.099 -6.081 -28.570 1.00 75.44 124 GLU A N 1
ATOM 981 C CA . GLU A 1 124 ? 8.768 -4.779 -28.631 1.00 75.44 124 GLU A CA 1
ATOM 982 C C . GLU A 1 124 ? 10.272 -4.852 -28.320 1.00 75.44 124 GLU A C 1
ATOM 984 O O . GLU A 1 124 ? 11.054 -4.172 -28.988 1.00 75.44 124 GLU A O 1
ATOM 989 N N . ILE A 1 125 ? 10.716 -5.721 -27.398 1.00 72.69 125 ILE A N 1
ATOM 990 C CA . ILE A 1 125 ? 12.159 -5.966 -27.208 1.00 72.69 125 ILE A CA 1
ATOM 991 C C . ILE A 1 125 ? 12.783 -6.561 -28.462 1.00 72.69 125 ILE A C 1
ATOM 993 O O . ILE A 1 125 ? 13.770 -6.018 -28.954 1.00 72.69 125 ILE A O 1
ATOM 997 N N . ALA A 1 126 ? 12.203 -7.631 -29.008 1.00 80.94 126 ALA A N 1
ATOM 998 C CA . ALA A 1 126 ? 12.756 -8.290 -30.188 1.00 80.94 126 ALA A CA 1
ATOM 999 C C . ALA A 1 126 ? 12.840 -7.328 -31.391 1.00 80.94 126 ALA A C 1
ATOM 1001 O O . ALA A 1 126 ? 13.829 -7.319 -32.131 1.00 80.94 126 ALA A O 1
ATOM 1002 N N . LYS A 1 127 ? 11.830 -6.461 -31.568 1.00 83.69 127 LYS A N 1
ATOM 1003 C CA . LYS A 1 127 ? 11.849 -5.379 -32.566 1.00 83.69 127 LYS A CA 1
ATOM 1004 C C . LYS A 1 127 ? 12.977 -4.377 -32.301 1.00 83.69 127 LYS A C 1
ATOM 1006 O O . LYS A 1 127 ? 13.693 -4.017 -33.238 1.00 83.69 127 LYS A O 1
ATOM 1011 N N . ALA A 1 128 ? 13.158 -3.943 -31.052 1.00 77.44 128 ALA A N 1
ATOM 1012 C CA . ALA A 1 128 ? 14.210 -3.001 -30.676 1.00 77.44 128 ALA A CA 1
ATOM 1013 C C . ALA A 1 128 ? 15.618 -3.587 -30.891 1.00 77.44 128 ALA A C 1
ATOM 1015 O O . ALA A 1 128 ? 16.473 -2.925 -31.479 1.00 77.44 128 ALA A O 1
ATOM 1016 N N . GLU A 1 129 ? 15.850 -4.842 -30.504 1.00 81.94 129 GLU A N 1
ATOM 1017 C CA . GLU A 1 129 ? 17.119 -5.552 -30.720 1.00 81.94 129 GLU A CA 1
ATOM 1018 C C . GLU A 1 129 ? 17.446 -5.688 -32.211 1.00 81.94 129 GLU A C 1
ATOM 1020 O O . GLU A 1 129 ? 18.556 -5.359 -32.648 1.00 81.94 129 GLU A O 1
ATOM 1025 N N . ARG A 1 130 ? 16.455 -6.087 -33.023 1.00 86.06 130 ARG A N 1
ATOM 1026 C CA . ARG A 1 130 ? 16.597 -6.170 -34.483 1.00 86.06 130 ARG A CA 1
ATOM 1027 C C . ARG A 1 130 ? 16.932 -4.805 -35.089 1.00 86.06 130 ARG A C 1
ATOM 1029 O O . ARG A 1 130 ? 17.796 -4.720 -35.962 1.00 86.06 130 ARG A O 1
ATOM 1036 N N . PHE A 1 131 ? 16.295 -3.732 -34.617 1.00 81.81 131 PHE A N 1
ATOM 1037 C CA . PHE A 1 131 ? 16.602 -2.371 -35.056 1.00 81.81 131 PHE A CA 1
ATOM 1038 C C . PHE A 1 131 ? 18.044 -1.969 -34.724 1.00 81.81 131 PHE A C 1
ATOM 1040 O O . PHE A 1 131 ? 18.742 -1.480 -35.612 1.00 81.81 131 PHE A O 1
ATOM 1047 N N . ILE A 1 132 ? 18.519 -2.205 -33.492 1.00 76.12 132 ILE A N 1
ATOM 1048 C CA . ILE A 1 132 ? 19.902 -1.880 -33.098 1.00 76.12 132 ILE A CA 1
ATOM 1049 C C . ILE A 1 132 ? 20.906 -2.632 -33.970 1.00 76.12 132 ILE A C 1
ATOM 1051 O O . ILE A 1 132 ? 21.858 -2.028 -34.467 1.00 76.12 132 ILE A O 1
ATOM 1055 N N . SER A 1 133 ? 20.686 -3.931 -34.184 1.00 84.88 133 SER A N 1
ATOM 1056 C CA . SER A 1 133 ? 21.546 -4.750 -35.042 1.00 84.88 133 SER A CA 1
ATOM 1057 C C . SER A 1 133 ? 21.618 -4.185 -36.469 1.00 84.88 133 SER A C 1
ATOM 1059 O O . SER A 1 133 ? 22.703 -3.957 -37.013 1.00 84.88 133 SER A O 1
ATOM 1061 N N . ASN A 1 134 ? 20.463 -3.832 -37.042 1.00 84.88 134 ASN A N 1
ATOM 1062 C CA . ASN A 1 134 ? 20.378 -3.237 -38.375 1.00 84.88 134 ASN A CA 1
ATOM 1063 C C . ASN A 1 134 ? 21.029 -1.849 -38.456 1.00 84.88 134 ASN A C 1
ATOM 1065 O O . ASN A 1 134 ? 21.721 -1.559 -39.433 1.00 84.88 134 ASN A O 1
ATOM 1069 N N . ALA A 1 135 ? 20.841 -0.996 -37.445 1.00 77.81 135 ALA A N 1
ATOM 1070 C CA . ALA A 1 135 ? 21.455 0.328 -37.383 1.00 77.81 135 ALA A CA 1
ATOM 1071 C C . ALA A 1 135 ? 22.985 0.214 -37.358 1.00 77.81 135 ALA A C 1
ATOM 1073 O O . ALA A 1 135 ? 23.653 0.821 -38.196 1.00 77.81 135 ALA A O 1
ATOM 1074 N N . LYS A 1 136 ? 23.538 -0.645 -36.488 1.00 79.62 136 LYS A N 1
ATOM 1075 C CA . LYS A 1 136 ? 24.984 -0.921 -36.429 1.00 79.62 136 LYS A CA 1
ATOM 1076 C C . LYS A 1 136 ? 25.533 -1.353 -37.792 1.00 79.62 136 LYS A C 1
ATOM 1078 O O . LYS A 1 136 ? 26.555 -0.828 -38.231 1.00 79.62 136 LYS A O 1
ATOM 1083 N N . ARG A 1 137 ? 24.829 -2.248 -38.499 1.00 85.38 137 ARG A N 1
ATOM 1084 C CA . ARG A 1 137 ? 25.224 -2.710 -39.841 1.00 85.38 137 ARG A CA 1
ATOM 1085 C C . ARG A 1 137 ? 25.201 -1.586 -40.886 1.00 85.38 137 ARG A C 1
ATOM 1087 O O . ARG A 1 137 ? 26.139 -1.481 -41.672 1.00 85.38 137 ARG A O 1
ATOM 1094 N N . ARG A 1 138 ? 24.158 -0.745 -40.899 1.00 83.31 138 ARG A N 1
ATOM 1095 C CA . ARG A 1 138 ? 24.022 0.379 -41.849 1.00 83.31 138 ARG A CA 1
ATOM 1096 C C . ARG A 1 138 ? 25.110 1.435 -41.655 1.00 83.31 138 ARG A C 1
ATOM 1098 O O . ARG A 1 138 ? 25.731 1.840 -42.632 1.00 83.31 138 ARG A O 1
ATOM 1105 N N . TYR A 1 139 ? 25.368 1.844 -40.413 1.00 77.44 139 TYR A N 1
ATOM 1106 C CA . TYR A 1 139 ? 26.396 2.846 -40.122 1.00 77.44 139 TYR A CA 1
ATOM 1107 C C . TYR A 1 139 ? 27.807 2.333 -40.404 1.00 77.44 139 TYR A C 1
ATOM 1109 O O . TYR A 1 139 ? 28.602 3.073 -40.975 1.00 77.44 139 TYR A O 1
ATOM 1117 N N . LYS A 1 140 ? 28.099 1.060 -40.093 1.00 83.31 140 LYS A N 1
ATOM 1118 C CA . LYS A 1 140 ? 29.373 0.433 -40.471 1.00 83.31 140 LYS A CA 1
ATOM 1119 C C . LYS A 1 140 ? 29.604 0.518 -41.983 1.00 83.31 140 LYS A C 1
ATOM 1121 O O . LYS A 1 140 ? 30.637 1.020 -42.402 1.00 83.31 140 LYS A O 1
ATOM 1126 N N . LYS A 1 141 ? 28.602 0.141 -42.790 1.00 86.81 141 LYS A N 1
ATOM 1127 C CA . LYS A 1 141 ? 28.681 0.235 -44.257 1.00 86.81 141 LYS A CA 1
ATOM 1128 C C . LYS A 1 141 ? 28.948 1.670 -44.739 1.00 86.81 141 LYS A C 1
ATOM 1130 O O . LYS A 1 141 ? 29.769 1.852 -45.626 1.00 86.81 141 LYS A O 1
ATOM 1135 N N . LYS A 1 142 ? 28.281 2.674 -44.152 1.00 80.62 142 LYS A N 1
ATOM 1136 C CA . LYS A 1 142 ? 28.481 4.093 -44.507 1.00 80.62 142 LYS A CA 1
ATOM 1137 C C . LYS A 1 142 ? 29.902 4.571 -44.183 1.00 80.62 142 LYS A C 1
ATOM 1139 O O . LYS A 1 142 ? 30.507 5.257 -44.994 1.00 80.62 142 LYS A O 1
ATOM 1144 N N . ILE A 1 143 ? 30.442 4.183 -43.028 1.00 77.12 143 ILE A N 1
ATOM 1145 C CA . ILE A 1 143 ? 31.817 4.519 -42.625 1.00 77.12 143 ILE A CA 1
ATOM 1146 C C . ILE A 1 143 ? 32.838 3.839 -43.540 1.00 77.12 143 ILE A C 1
ATOM 1148 O O . ILE A 1 143 ? 33.785 4.486 -43.972 1.00 77.12 143 ILE A O 1
ATOM 1152 N N . ASP A 1 144 ? 32.646 2.555 -43.851 1.00 82.06 144 ASP A N 1
ATOM 1153 C CA . ASP A 1 144 ? 33.543 1.807 -44.739 1.00 82.06 144 ASP A CA 1
ATOM 1154 C C . ASP A 1 144 ? 33.547 2.405 -46.163 1.00 82.06 144 ASP A C 1
ATOM 1156 O O . ASP A 1 144 ? 34.605 2.529 -46.783 1.00 82.06 144 ASP A O 1
ATOM 1160 N N . GLN A 1 145 ? 32.381 2.844 -46.656 1.00 82.69 145 GLN A N 1
ATOM 1161 C CA . GLN A 1 145 ? 32.256 3.558 -47.930 1.00 82.69 145 GLN A CA 1
ATOM 1162 C C . GLN A 1 145 ? 33.012 4.892 -47.907 1.00 82.69 145 GLN A C 1
ATOM 1164 O O . GLN A 1 145 ? 33.856 5.113 -48.770 1.00 82.69 145 GLN A O 1
ATOM 1169 N N . LEU A 1 146 ? 32.781 5.732 -46.892 1.00 73.88 146 LEU A N 1
ATOM 1170 C CA . LEU A 1 146 ? 33.477 7.014 -46.758 1.00 73.88 146 LEU A CA 1
ATOM 1171 C C . LEU A 1 146 ? 34.991 6.817 -46.693 1.00 73.88 146 LEU A C 1
ATOM 1173 O O . LEU A 1 146 ? 35.711 7.459 -47.440 1.00 73.88 146 LEU A O 1
ATOM 1177 N N . LYS A 1 147 ? 35.483 5.863 -45.890 1.00 75.62 147 LYS A N 1
ATOM 1178 C CA . LYS A 1 147 ? 36.915 5.517 -45.836 1.00 75.62 147 LYS A CA 1
ATOM 1179 C C . LYS A 1 147 ? 37.479 5.148 -47.212 1.00 75.62 147 LYS A C 1
ATOM 1181 O O . LYS A 1 147 ? 38.612 5.500 -47.524 1.00 75.62 147 LYS A O 1
ATOM 1186 N N . THR A 1 148 ? 36.705 4.451 -48.035 1.00 80.06 148 THR A N 1
ATOM 1187 C CA . THR A 1 148 ? 37.126 4.113 -49.400 1.00 80.06 148 THR A CA 1
ATOM 1188 C C . THR A 1 148 ? 37.192 5.366 -50.282 1.00 80.06 148 THR A C 1
ATOM 1190 O O . THR A 1 148 ? 38.182 5.557 -50.980 1.00 80.06 148 THR A O 1
ATOM 1193 N N . GLU A 1 149 ? 36.186 6.242 -50.203 1.00 74.62 149 GLU A N 1
ATOM 1194 C CA . GLU A 1 149 ? 36.089 7.489 -50.981 1.00 74.62 149 GLU A CA 1
ATOM 1195 C C . GLU A 1 149 ? 37.192 8.504 -50.628 1.00 74.62 149 GLU A C 1
ATOM 1197 O O . GLU A 1 149 ? 37.783 9.088 -51.532 1.00 74.62 149 GLU A O 1
ATOM 1202 N N . VAL A 1 150 ? 37.548 8.665 -49.345 1.00 67.69 150 VAL A N 1
ATOM 1203 C CA . VAL A 1 150 ? 38.676 9.529 -48.919 1.00 67.69 150 VAL A CA 1
ATOM 1204 C C . VAL A 1 150 ? 40.059 8.882 -49.081 1.00 67.69 150 VAL A C 1
ATOM 1206 O O . VAL A 1 150 ? 41.060 9.442 -48.636 1.00 67.69 150 VAL A O 1
ATOM 1209 N N . GLY A 1 151 ? 40.161 7.708 -49.712 1.00 64.62 151 GLY A N 1
ATOM 1210 C CA . GLY A 1 151 ? 41.454 7.070 -49.962 1.00 64.62 151 GLY A CA 1
ATOM 1211 C C . GLY A 1 151 ? 42.183 6.658 -48.680 1.00 64.62 151 GLY A C 1
ATOM 1212 O O . GLY A 1 151 ? 43.411 6.724 -48.621 1.00 64.62 151 GLY A O 1
ATOM 1213 N N . TYR A 1 152 ? 41.446 6.210 -47.654 1.00 56.59 152 TYR A N 1
ATOM 1214 C CA . TYR A 1 152 ? 41.982 5.650 -46.403 1.00 56.59 152 TYR A CA 1
ATOM 1215 C C . TYR A 1 152 ? 42.639 4.270 -46.655 1.00 56.59 152 TYR A C 1
ATOM 1217 O O . TYR A 1 152 ? 42.260 3.241 -46.100 1.00 56.59 152 TYR A O 1
ATOM 1225 N N . GLY A 1 153 ? 43.627 4.227 -47.549 1.00 56.53 153 GLY A N 1
ATOM 1226 C CA . GLY A 1 153 ? 44.545 3.114 -47.748 1.00 56.53 153 GLY A CA 1
ATOM 1227 C C . GLY A 1 153 ? 45.726 3.198 -46.779 1.00 56.53 153 GLY A C 1
ATOM 1228 O O . GLY A 1 153 ? 45.996 4.246 -46.193 1.00 56.53 153 GLY A O 1
ATOM 1229 N N . LYS A 1 154 ? 46.467 2.091 -46.633 1.00 53.72 154 LYS A N 1
ATOM 1230 C CA . LYS A 1 154 ? 47.562 1.881 -45.657 1.00 53.72 154 LYS A CA 1
ATOM 1231 C C . LYS A 1 154 ? 48.669 2.963 -45.607 1.00 53.72 154 LYS A C 1
ATOM 1233 O O . LYS A 1 154 ? 49.507 2.886 -44.711 1.00 53.72 154 LYS A O 1
ATOM 1238 N N . HIS A 1 155 ? 48.698 3.958 -46.502 1.00 50.28 155 HIS A N 1
ATOM 1239 C CA . HIS A 1 155 ? 49.791 4.936 -46.633 1.00 50.28 155 HIS A CA 1
ATOM 1240 C C . HIS A 1 155 ? 49.389 6.431 -46.671 1.00 50.28 155 HIS A C 1
ATOM 1242 O O . HIS A 1 155 ? 50.254 7.274 -46.884 1.00 50.28 155 HIS A O 1
ATOM 1248 N N . GLY A 1 156 ? 48.136 6.814 -46.405 1.00 50.59 156 GLY A N 1
ATOM 1249 C CA . GLY A 1 156 ? 47.698 8.220 -46.506 1.00 50.59 156 GLY A CA 1
ATOM 1250 C C . GLY A 1 156 ? 47.557 8.952 -45.167 1.00 50.59 156 GLY A C 1
ATOM 1251 O O . GLY A 1 156 ? 46.449 9.067 -44.659 1.00 50.59 156 GLY A O 1
ATOM 1252 N N . ARG A 1 157 ? 48.647 9.481 -44.588 1.00 52.19 157 ARG A N 1
ATOM 1253 C CA . ARG A 1 157 ? 48.589 10.330 -43.371 1.00 52.19 157 ARG A CA 1
ATOM 1254 C C . ARG A 1 157 ? 48.380 11.832 -43.646 1.00 52.19 157 ARG A C 1
ATOM 1256 O O . ARG A 1 157 ? 48.173 12.576 -42.696 1.00 52.19 157 ARG A O 1
ATOM 1263 N N . HIS A 1 158 ? 48.392 12.276 -44.907 1.00 50.47 158 HIS A N 1
ATOM 1264 C CA . HIS A 1 158 ? 48.442 13.707 -45.257 1.00 50.47 158 HIS A CA 1
ATOM 1265 C C . HIS A 1 158 ? 47.106 14.381 -45.637 1.00 50.47 158 HIS A C 1
ATOM 1267 O O . HIS A 1 158 ? 47.093 15.592 -45.798 1.00 50.47 158 HIS A O 1
ATOM 1273 N N . HIS A 1 159 ? 45.978 13.662 -45.711 1.00 51.66 159 HIS A N 1
ATOM 1274 C CA . HIS A 1 159 ? 44.657 14.248 -46.041 1.00 51.66 159 HIS A CA 1
ATOM 1275 C C . HIS A 1 159 ? 43.676 14.333 -44.852 1.00 51.66 159 HIS A C 1
ATOM 1277 O O . HIS A 1 159 ? 42.475 14.527 -45.034 1.00 51.66 159 HIS A O 1
ATOM 1283 N N . MET A 1 160 ? 44.169 14.185 -43.617 1.00 48.84 160 MET A N 1
ATOM 1284 C CA . MET A 1 160 ? 43.320 14.038 -42.425 1.00 48.84 160 MET A CA 1
ATOM 1285 C C . MET A 1 160 ? 42.598 15.336 -42.004 1.00 48.84 160 MET A C 1
ATOM 1287 O O . MET A 1 160 ? 41.535 15.263 -41.390 1.00 48.84 160 MET A O 1
ATOM 1291 N N . GLU A 1 161 ? 43.122 16.512 -42.366 1.00 53.81 161 GLU A N 1
ATOM 1292 C CA . GLU A 1 161 ? 42.586 17.810 -41.917 1.00 53.81 161 GLU A CA 1
ATOM 1293 C C . GLU A 1 161 ? 41.290 18.242 -42.622 1.00 53.81 161 GLU A C 1
ATOM 1295 O O . GLU A 1 161 ? 40.513 18.992 -42.039 1.00 53.81 161 GLU A O 1
ATOM 1300 N N . GLN A 1 162 ? 41.003 17.749 -43.835 1.00 55.38 162 GLN A N 1
ATOM 1301 C CA . GLN A 1 162 ? 39.855 18.231 -44.623 1.00 55.38 162 GLN A CA 1
ATOM 1302 C C . GLN A 1 162 ? 38.544 17.455 -44.398 1.00 55.38 162 GLN A C 1
ATOM 1304 O O . GLN A 1 162 ? 37.478 18.035 -44.555 1.00 55.38 162 GLN A O 1
ATOM 1309 N N . TRP A 1 163 ? 38.601 16.174 -44.006 1.00 53.09 163 TRP A N 1
ATOM 1310 C CA . TRP A 1 163 ? 37.415 15.290 -43.924 1.00 53.09 163 TRP A CA 1
ATOM 1311 C C . TRP A 1 163 ? 37.229 14.585 -42.568 1.00 53.09 163 TRP A C 1
ATOM 1313 O O . TRP A 1 163 ? 36.217 13.917 -42.342 1.00 53.09 163 TRP A O 1
ATOM 1323 N N . GLY A 1 164 ? 38.176 14.748 -41.634 1.00 59.94 164 GLY A N 1
ATOM 1324 C CA . GLY A 1 164 ? 38.036 14.303 -40.241 1.00 59.94 164 GLY A CA 1
ATOM 1325 C C . GLY A 1 164 ? 36.760 14.802 -39.532 1.00 59.94 164 GLY A C 1
ATOM 1326 O O . GLY A 1 164 ? 36.142 14.006 -38.818 1.00 59.94 164 GLY A O 1
ATOM 1327 N N . PRO A 1 165 ? 36.304 16.055 -39.756 1.00 63.03 165 PRO A N 1
ATOM 1328 C CA . PRO A 1 165 ? 35.076 16.571 -39.148 1.00 63.03 165 PRO A CA 1
ATOM 1329 C C . PRO A 1 165 ? 33.806 15.819 -39.578 1.00 63.03 165 PRO A C 1
ATOM 1331 O O . PRO A 1 165 ? 32.967 15.511 -38.733 1.00 63.03 165 PRO A O 1
ATOM 1334 N N . ASP A 1 166 ? 33.680 15.449 -40.857 1.00 70.44 166 ASP A N 1
ATOM 1335 C CA . ASP A 1 166 ? 32.468 14.804 -41.387 1.00 70.44 166 ASP A CA 1
ATOM 1336 C C . ASP A 1 166 ? 32.312 13.356 -40.908 1.00 70.44 166 ASP A C 1
ATOM 1338 O O . ASP A 1 166 ? 31.215 12.926 -40.539 1.00 70.44 166 ASP A O 1
ATOM 1342 N N . ILE A 1 167 ? 33.415 12.598 -40.848 1.00 71.62 167 ILE A N 1
ATOM 1343 C CA . ILE A 1 167 ? 33.408 11.243 -40.274 1.00 71.62 167 ILE A CA 1
ATOM 1344 C C . ILE A 1 167 ? 33.046 11.315 -38.786 1.00 71.62 167 ILE A C 1
ATOM 1346 O O . ILE A 1 167 ? 32.197 10.546 -38.330 1.00 71.62 167 ILE A O 1
ATOM 1350 N N . HIS A 1 168 ? 33.626 12.267 -38.049 1.00 75.81 168 HIS A N 1
ATOM 1351 C CA . HIS A 1 168 ? 33.354 12.439 -36.625 1.00 75.81 168 HIS A CA 1
ATOM 1352 C C . HIS A 1 168 ? 31.882 12.785 -36.348 1.00 75.81 168 HIS A C 1
ATOM 1354 O O . HIS A 1 168 ? 31.261 12.170 -35.482 1.00 75.81 168 HIS A O 1
ATOM 1360 N N . LEU A 1 169 ? 31.280 13.692 -37.125 1.00 79.25 169 LEU A N 1
ATOM 1361 C CA . LEU A 1 169 ? 29.859 14.039 -37.000 1.00 79.25 169 LEU A CA 1
ATOM 1362 C C . LEU A 1 169 ? 28.941 12.832 -37.256 1.00 79.25 169 LEU A C 1
ATOM 1364 O O . LEU A 1 169 ? 27.977 12.616 -36.517 1.00 79.25 169 LEU A O 1
ATOM 1368 N N . ILE A 1 170 ? 29.256 12.003 -38.256 1.00 75.69 170 ILE A N 1
ATOM 1369 C CA . ILE A 1 170 ? 28.501 10.774 -38.551 1.00 75.69 170 ILE A CA 1
ATOM 1370 C C . ILE A 1 170 ? 28.629 9.756 -37.411 1.00 75.69 170 ILE A C 1
ATOM 1372 O O . ILE A 1 170 ? 27.651 9.079 -37.075 1.00 75.69 170 ILE A O 1
ATOM 1376 N N . GLU A 1 171 ? 29.811 9.636 -36.806 1.00 79.06 171 GLU A N 1
ATOM 1377 C CA . GLU A 1 171 ? 30.029 8.777 -35.641 1.00 79.06 171 GLU A CA 1
ATOM 1378 C C . GLU A 1 171 ? 29.276 9.280 -34.406 1.00 79.06 171 GLU A C 1
ATOM 1380 O O . GLU A 1 171 ? 28.607 8.485 -33.745 1.00 79.06 171 GLU A O 1
ATOM 1385 N N . MET A 1 172 ? 29.277 10.589 -34.147 1.00 82.25 172 MET A N 1
ATOM 1386 C CA . MET A 1 172 ? 28.497 11.190 -33.062 1.00 82.25 172 MET A CA 1
ATOM 1387 C C . MET A 1 172 ? 26.990 10.966 -33.243 1.00 82.25 172 MET A C 1
ATOM 1389 O O . MET A 1 172 ? 26.297 10.585 -32.296 1.00 82.25 172 MET A O 1
ATOM 1393 N N . GLU A 1 173 ? 26.459 11.161 -34.454 1.00 81.44 173 GLU A N 1
ATOM 1394 C CA . GLU A 1 173 ? 25.038 10.937 -34.742 1.00 81.44 173 GLU A CA 1
ATOM 1395 C C . GLU A 1 173 ? 24.654 9.453 -34.590 1.00 81.44 173 GLU A C 1
ATOM 1397 O O . GLU A 1 173 ? 23.599 9.126 -34.029 1.00 81.44 173 GLU A O 1
ATOM 1402 N N . ARG A 1 174 ? 25.527 8.542 -35.049 1.00 80.88 174 ARG A N 1
ATOM 1403 C CA . ARG A 1 174 ? 25.392 7.094 -34.839 1.00 80.88 174 ARG A CA 1
ATOM 1404 C C . ARG A 1 174 ? 25.319 6.778 -33.350 1.00 80.88 174 ARG A C 1
ATOM 1406 O O . ARG A 1 174 ? 24.401 6.074 -32.928 1.00 80.88 174 ARG A O 1
ATOM 1413 N N . ASP A 1 175 ? 26.266 7.281 -32.569 1.00 80.44 175 ASP A N 1
ATOM 1414 C CA . ASP A 1 175 ? 26.393 6.949 -31.154 1.00 80.44 175 ASP A CA 1
ATOM 1415 C C . ASP A 1 175 ? 25.220 7.514 -30.349 1.00 80.44 175 ASP A C 1
ATOM 1417 O O . ASP A 1 175 ? 24.654 6.798 -29.522 1.00 80.44 175 ASP A O 1
ATOM 1421 N N . LYS A 1 176 ? 24.746 8.726 -30.667 1.00 85.50 176 LYS A N 1
ATOM 1422 C CA . LYS A 1 176 ? 23.513 9.283 -30.090 1.00 85.50 176 LYS A CA 1
ATOM 1423 C C . LYS A 1 176 ? 22.305 8.372 -30.341 1.00 85.50 176 LYS A C 1
ATOM 1425 O O . LYS A 1 176 ? 21.637 7.967 -29.390 1.00 85.50 176 LYS A O 1
ATOM 1430 N N . LYS A 1 177 ? 22.058 7.982 -31.598 1.00 80.69 177 LYS A N 1
ATOM 1431 C CA . LYS A 1 177 ? 20.931 7.100 -31.969 1.00 80.69 177 LYS A CA 1
ATOM 1432 C C . LYS A 1 177 ? 21.046 5.703 -31.354 1.00 80.69 177 LYS A C 1
ATOM 1434 O O . LYS A 1 177 ? 20.033 5.106 -30.982 1.00 80.69 177 LYS A O 1
ATOM 1439 N N . ILE A 1 178 ? 22.262 5.163 -31.245 1.00 80.44 178 ILE A N 1
ATOM 1440 C CA . ILE A 1 178 ? 22.516 3.893 -30.555 1.00 80.44 178 ILE A CA 1
ATOM 1441 C C . ILE A 1 178 ? 22.205 4.039 -29.065 1.00 80.44 178 ILE A C 1
ATOM 1443 O O . ILE A 1 178 ? 21.487 3.198 -28.530 1.00 80.44 178 ILE A O 1
ATOM 1447 N N . ASN A 1 179 ? 22.682 5.098 -28.410 1.00 82.75 179 ASN A N 1
ATOM 1448 C CA . ASN A 1 179 ? 22.488 5.322 -26.979 1.00 82.75 179 ASN A CA 1
ATOM 1449 C C . ASN A 1 179 ? 21.008 5.494 -26.617 1.00 82.75 179 ASN A C 1
ATOM 1451 O O . ASN A 1 179 ? 20.533 4.828 -25.699 1.00 82.75 179 ASN A O 1
ATOM 1455 N N . GLU A 1 180 ? 20.245 6.279 -27.383 1.00 83.00 180 GLU A N 1
ATOM 1456 C CA . GLU A 1 180 ? 18.791 6.418 -27.199 1.00 83.00 180 GLU A CA 1
ATOM 1457 C C . GLU A 1 180 ? 18.070 5.058 -27.262 1.00 83.00 180 GLU A C 1
ATOM 1459 O O . GLU A 1 180 ? 17.192 4.755 -26.450 1.00 83.00 180 GLU A O 1
ATOM 1464 N N . ARG A 1 181 ? 18.466 4.184 -28.198 1.00 79.56 181 ARG A N 1
ATOM 1465 C CA . ARG A 1 181 ? 17.882 2.839 -28.324 1.00 79.56 181 ARG A CA 1
ATOM 1466 C C . ARG A 1 181 ? 18.370 1.871 -27.256 1.00 79.56 181 ARG A C 1
ATOM 1468 O O . ARG A 1 181 ? 17.587 1.032 -26.822 1.00 79.56 181 ARG A O 1
ATOM 1475 N N . VAL A 1 182 ? 19.620 1.980 -26.814 1.00 80.25 182 VAL A N 1
ATOM 1476 C CA . VAL A 1 182 ? 20.143 1.215 -25.675 1.00 80.25 182 VAL A CA 1
ATOM 1477 C C . VAL A 1 182 ? 19.358 1.556 -24.408 1.00 80.25 182 VAL A C 1
ATOM 1479 O O . VAL A 1 182 ? 18.972 0.642 -23.683 1.00 80.25 182 VAL A O 1
ATOM 1482 N N . GLU A 1 183 ? 19.049 2.831 -24.165 1.00 81.12 183 GLU A N 1
ATOM 1483 C CA . GLU A 1 183 ? 18.197 3.239 -23.040 1.00 81.12 183 GLU A CA 1
ATOM 1484 C C . GLU A 1 183 ? 16.755 2.729 -23.178 1.00 81.12 183 GLU A C 1
ATOM 1486 O O . GLU A 1 183 ? 16.176 2.234 -22.204 1.00 81.12 183 GLU A O 1
ATOM 1491 N N . LEU A 1 184 ? 16.192 2.735 -24.391 1.00 79.88 184 LEU A N 1
ATOM 1492 C CA . LEU A 1 184 ? 14.896 2.101 -24.649 1.00 79.88 184 LEU A CA 1
ATOM 1493 C C . LEU A 1 184 ? 14.926 0.594 -24.349 1.00 79.88 184 LEU A C 1
ATOM 1495 O O . LEU A 1 184 ? 14.021 0.096 -23.682 1.00 79.88 184 LEU A O 1
ATOM 1499 N N . ILE A 1 185 ? 15.951 -0.137 -24.801 1.00 79.06 185 ILE A N 1
ATOM 1500 C CA . ILE A 1 185 ? 16.085 -1.575 -24.519 1.00 79.06 185 ILE A CA 1
ATOM 1501 C C . ILE A 1 185 ? 16.207 -1.821 -23.023 1.00 79.06 185 ILE A C 1
ATOM 1503 O O . ILE A 1 185 ? 15.488 -2.672 -22.512 1.00 79.06 185 ILE A O 1
ATOM 1507 N N . LYS A 1 186 ? 17.050 -1.067 -22.309 1.00 78.69 186 LYS A N 1
ATOM 1508 C CA . LYS A 1 186 ? 17.162 -1.173 -20.845 1.00 78.69 186 LYS A CA 1
ATOM 1509 C C . LYS A 1 186 ? 15.797 -0.983 -20.178 1.00 78.69 186 LYS A C 1
ATOM 1511 O O . LYS A 1 186 ? 15.401 -1.798 -19.349 1.00 78.69 186 LYS A O 1
ATOM 1516 N N . THR A 1 187 ? 15.047 0.032 -20.608 1.00 78.19 187 THR A N 1
ATOM 1517 C CA . THR A 1 187 ? 13.689 0.313 -20.116 1.00 78.19 187 THR A CA 1
ATOM 1518 C C . THR A 1 187 ? 12.721 -0.840 -20.406 1.00 78.19 187 THR A C 1
ATOM 1520 O O . THR A 1 187 ? 11.930 -1.227 -19.546 1.00 78.19 187 THR A O 1
ATOM 1523 N N . LEU A 1 188 ? 12.759 -1.419 -21.608 1.00 76.75 188 LEU A N 1
ATOM 1524 C CA . LEU A 1 188 ? 11.896 -2.546 -21.966 1.00 76.75 188 LEU A CA 1
ATOM 1525 C C . LEU A 1 188 ? 12.289 -3.832 -21.225 1.00 76.75 188 LEU A C 1
ATOM 1527 O O . LEU A 1 188 ? 11.410 -4.536 -20.732 1.00 76.75 188 LEU A O 1
ATOM 1531 N N . GLN A 1 189 ? 13.585 -4.131 -21.103 1.00 77.06 189 GLN A N 1
ATOM 1532 C CA . GLN A 1 189 ? 14.099 -5.271 -20.336 1.00 77.06 189 GLN A CA 1
ATOM 1533 C C . GLN A 1 189 ? 13.638 -5.192 -18.882 1.00 77.06 189 GLN A C 1
ATOM 1535 O O . GLN A 1 189 ? 13.185 -6.190 -18.322 1.00 77.06 189 GLN A O 1
ATOM 1540 N N . GLU A 1 190 ? 13.673 -3.995 -18.299 1.00 74.69 190 GLU A N 1
ATOM 1541 C CA . GLU A 1 190 ? 13.133 -3.739 -16.972 1.00 74.69 190 GLU A CA 1
ATOM 1542 C C . GLU A 1 190 ? 11.618 -3.983 -16.909 1.00 74.69 190 GLU A C 1
ATOM 1544 O O . GLU A 1 190 ? 11.159 -4.698 -16.020 1.00 74.69 190 GLU A O 1
ATOM 1549 N N . LYS A 1 191 ? 10.833 -3.504 -17.886 1.00 75.06 191 LYS A N 1
ATOM 1550 C CA . LYS A 1 191 ? 9.391 -3.812 -17.965 1.00 75.06 191 LYS A CA 1
ATOM 1551 C C . LYS A 1 191 ? 9.116 -5.315 -18.029 1.00 75.06 191 LYS A C 1
ATOM 1553 O O . LYS A 1 191 ? 8.224 -5.792 -17.329 1.00 75.06 191 LYS A O 1
ATOM 1558 N N . ILE A 1 192 ? 9.872 -6.073 -18.823 1.00 76.56 192 ILE A N 1
ATOM 1559 C CA . ILE A 1 192 ? 9.726 -7.536 -18.899 1.00 76.56 192 ILE A CA 1
ATOM 1560 C C . ILE A 1 192 ? 10.101 -8.190 -17.578 1.00 76.56 192 ILE A C 1
ATOM 1562 O O . ILE A 1 192 ? 9.413 -9.099 -17.115 1.00 76.56 192 ILE A O 1
ATOM 1566 N N . TYR A 1 193 ? 11.192 -7.747 -16.967 1.00 76.88 193 TYR A N 1
ATOM 1567 C CA . TYR A 1 193 ? 11.625 -8.262 -15.682 1.00 76.88 193 TYR A CA 1
ATOM 1568 C C . TYR A 1 193 ? 10.548 -8.057 -14.609 1.00 76.88 193 TYR A C 1
ATOM 1570 O O . TYR A 1 193 ? 10.166 -9.002 -13.918 1.00 76.88 193 TYR A O 1
ATOM 1578 N N . VAL A 1 194 ? 9.987 -6.850 -14.542 1.00 74.94 194 VAL A N 1
ATOM 1579 C CA . VAL A 1 194 ? 8.855 -6.503 -13.680 1.00 74.94 194 VAL A CA 1
ATOM 1580 C C . VAL A 1 194 ? 7.638 -7.378 -13.982 1.00 74.94 194 VAL A C 1
ATOM 1582 O O . VAL A 1 194 ? 7.026 -7.901 -13.055 1.00 74.94 194 VAL A O 1
ATOM 1585 N N . GLN A 1 195 ? 7.297 -7.592 -15.256 1.00 77.00 195 GLN A N 1
ATOM 1586 C CA . GLN A 1 195 ? 6.210 -8.497 -15.643 1.00 77.00 195 GLN A CA 1
ATOM 1587 C C . GLN A 1 195 ? 6.456 -9.934 -15.178 1.00 77.00 195 GLN A C 1
ATOM 1589 O O . GLN A 1 195 ? 5.528 -10.587 -14.712 1.00 77.00 195 GLN A O 1
ATOM 1594 N N . ARG A 1 196 ? 7.687 -10.445 -15.281 1.00 78.81 196 ARG A N 1
ATOM 1595 C CA . ARG A 1 196 ? 8.037 -11.783 -14.783 1.00 78.81 196 ARG A CA 1
ATOM 1596 C C . ARG A 1 196 ? 7.887 -11.862 -13.266 1.00 78.81 196 ARG A C 1
ATOM 1598 O O . ARG A 1 196 ? 7.271 -12.806 -12.781 1.00 78.81 196 ARG A O 1
ATOM 1605 N N . ALA A 1 197 ? 8.383 -10.862 -12.536 1.00 77.62 197 ALA A N 1
ATOM 1606 C CA . ALA A 1 197 ? 8.210 -10.775 -11.087 1.00 77.62 197 ALA A CA 1
ATOM 1607 C C . ALA A 1 197 ? 6.722 -10.726 -10.701 1.00 77.62 197 ALA A C 1
ATOM 1609 O O . ALA A 1 197 ? 6.299 -11.437 -9.799 1.00 77.62 197 ALA A O 1
ATOM 1610 N N . LEU A 1 198 ? 5.914 -9.963 -11.440 1.00 79.06 198 LEU A N 1
ATOM 1611 C CA . LEU A 1 198 ? 4.461 -9.904 -11.285 1.00 79.06 198 LEU A CA 1
ATOM 1612 C C . LEU A 1 198 ? 3.767 -11.242 -11.525 1.00 79.06 198 LEU A C 1
ATOM 1614 O O . LEU A 1 198 ? 2.938 -11.658 -10.722 1.00 79.06 198 LEU A O 1
ATOM 1618 N N . ARG A 1 199 ? 4.094 -11.928 -12.624 1.00 83.25 199 ARG A N 1
ATOM 1619 C CA . ARG A 1 199 ? 3.548 -13.264 -12.904 1.00 83.25 199 ARG A CA 1
ATOM 1620 C C . ARG A 1 199 ? 3.880 -14.223 -11.770 1.00 83.25 199 ARG A C 1
ATOM 1622 O O . ARG A 1 199 ? 3.016 -14.970 -11.341 1.00 83.25 199 ARG A O 1
ATOM 1629 N N . ALA A 1 200 ? 5.108 -14.156 -11.263 1.00 83.44 200 ALA A N 1
ATOM 1630 C CA . ALA A 1 200 ? 5.554 -15.005 -10.170 1.00 83.44 200 ALA A CA 1
ATOM 1631 C C . ALA A 1 200 ? 4.927 -14.647 -8.814 1.00 83.44 200 ALA A C 1
ATOM 1633 O O . ALA A 1 200 ? 4.912 -15.498 -7.931 1.00 83.44 200 ALA A O 1
ATOM 1634 N N . ALA A 1 201 ? 4.509 -13.399 -8.600 1.00 84.62 201 ALA A N 1
ATOM 1635 C CA . ALA A 1 201 ? 3.980 -12.914 -7.323 1.00 84.62 201 ALA A CA 1
ATOM 1636 C C . ALA A 1 201 ? 2.447 -12.887 -7.251 1.00 84.62 201 ALA A C 1
ATOM 1638 O O . ALA A 1 201 ? 1.909 -12.758 -6.160 1.00 84.62 201 ALA A O 1
ATOM 1639 N N . GLY A 1 202 ? 1.754 -12.981 -8.387 1.00 89.44 202 GLY A N 1
ATOM 1640 C CA . GLY A 1 202 ? 0.300 -12.842 -8.436 1.00 89.44 202 GLY A CA 1
ATOM 1641 C C . GLY A 1 202 ? -0.193 -11.400 -8.226 1.00 89.44 202 GLY A C 1
ATOM 1642 O O . GLY A 1 202 ? 0.612 -10.465 -8.092 1.00 89.44 202 GLY A O 1
ATOM 1643 N N . PRO A 1 203 ? -1.521 -11.192 -8.245 1.00 90.56 203 PRO A N 1
ATOM 1644 C CA . PRO A 1 203 ? -2.137 -9.936 -7.843 1.00 90.56 203 PRO A CA 1
ATOM 1645 C C . PRO A 1 203 ? -1.855 -9.654 -6.367 1.00 90.56 203 PRO A C 1
ATOM 1647 O O . PRO A 1 203 ? -1.906 -10.550 -5.527 1.00 90.56 203 PRO A O 1
ATOM 1650 N N . MET A 1 204 ? -1.577 -8.396 -6.034 1.00 90.00 204 MET A N 1
ATOM 1651 C CA . MET A 1 204 ? -1.259 -7.999 -4.666 1.00 90.00 204 MET A CA 1
ATOM 1652 C C . MET A 1 204 ? -1.954 -6.697 -4.285 1.00 90.00 204 MET A C 1
ATOM 1654 O O . MET A 1 204 ? -2.107 -5.794 -5.111 1.00 90.00 204 MET A O 1
ATOM 1658 N N . TRP A 1 205 ? -2.296 -6.588 -3.006 1.00 91.81 205 TRP A N 1
ATOM 1659 C CA . TRP A 1 205 ? -2.904 -5.409 -2.406 1.00 91.81 205 TRP A CA 1
ATOM 1660 C C . TRP A 1 205 ? -2.170 -5.039 -1.116 1.00 91.81 205 TRP A C 1
ATOM 1662 O O . TRP A 1 205 ? -1.990 -5.872 -0.231 1.00 91.81 205 TRP A O 1
ATOM 1672 N N . ARG A 1 206 ? -1.721 -3.789 -0.998 1.00 89.94 206 ARG A N 1
ATOM 1673 C CA . ARG A 1 206 ? -1.167 -3.269 0.256 1.00 89.94 206 ARG A CA 1
ATOM 1674 C C . ARG A 1 206 ? -2.240 -2.442 0.939 1.00 89.94 206 ARG A C 1
ATOM 1676 O O . ARG A 1 206 ? -2.589 -1.363 0.458 1.00 89.94 206 ARG A O 1
ATOM 1683 N N . TRP A 1 207 ? -2.720 -2.904 2.080 1.00 89.69 207 TRP A N 1
ATOM 1684 C CA . TRP A 1 207 ? -3.554 -2.082 2.940 1.00 89.69 207 TRP A CA 1
ATOM 1685 C C . TRP A 1 207 ? -2.750 -0.898 3.448 1.00 89.69 207 TRP A C 1
ATOM 1687 O O . TRP A 1 207 ? -1.673 -1.082 4.006 1.00 89.69 207 TRP A O 1
ATOM 1697 N N . MET A 1 208 ? -3.309 0.290 3.225 1.00 81.81 208 MET A N 1
ATOM 1698 C CA . MET A 1 208 ? -2.803 1.582 3.676 1.00 81.81 208 MET A CA 1
ATOM 1699 C C . MET A 1 208 ? -1.341 1.873 3.310 1.00 81.81 208 MET A C 1
ATOM 1701 O O . MET A 1 208 ? -0.373 1.341 3.852 1.00 81.81 208 MET A O 1
ATOM 1705 N N . TRP A 1 209 ? -1.176 2.812 2.387 1.00 71.69 209 TRP A N 1
ATOM 1706 C CA . TRP A 1 209 ? 0.101 3.465 2.132 1.00 71.69 209 TRP A CA 1
ATOM 1707 C C . TRP A 1 209 ? 0.556 4.275 3.357 1.00 71.69 209 TRP A C 1
ATOM 1709 O O . TRP A 1 209 ? 1.730 4.302 3.728 1.00 71.69 209 TRP A O 1
ATOM 1719 N N . SER A 1 210 ? -0.431 4.891 3.995 1.00 67.12 210 SER A N 1
ATOM 1720 C CA . SER A 1 210 ? -0.376 5.675 5.216 1.00 67.12 210 SER A CA 1
ATOM 1721 C C . SER A 1 210 ? -1.674 5.476 5.969 1.00 67.12 210 SER A C 1
ATOM 1723 O O . SER A 1 210 ? -2.739 5.358 5.354 1.00 67.12 210 SER A O 1
ATOM 1725 N N . GLY A 1 211 ? -1.579 5.456 7.288 1.00 67.31 211 GLY A N 1
ATOM 1726 C CA . GLY A 1 211 ? -2.689 5.029 8.117 1.00 67.31 211 GLY A CA 1
ATOM 1727 C C . GLY A 1 211 ? -2.330 3.811 8.942 1.00 67.31 211 GLY A C 1
ATOM 1728 O O . GLY A 1 211 ? -1.329 3.139 8.696 1.00 67.31 211 GLY A O 1
ATOM 1729 N N . ASP A 1 212 ? -3.186 3.555 9.911 1.00 88.06 212 ASP A N 1
ATOM 1730 C CA . ASP A 1 212 ? -3.236 2.330 10.676 1.00 88.06 212 ASP A CA 1
ATOM 1731 C C . ASP A 1 212 ? -4.689 1.832 10.690 1.00 88.06 212 ASP A C 1
ATOM 1733 O O . ASP A 1 212 ? -5.607 2.504 10.203 1.00 88.06 212 ASP A O 1
ATOM 1737 N N . LEU A 1 213 ? -4.929 0.658 11.266 1.00 93.81 213 LEU A N 1
ATOM 1738 C CA . LEU A 1 213 ? -6.280 0.279 11.656 1.00 93.81 213 LEU A CA 1
ATOM 1739 C C . LEU A 1 213 ? -6.799 1.323 12.654 1.00 93.81 213 LEU A C 1
ATOM 1741 O O . LEU 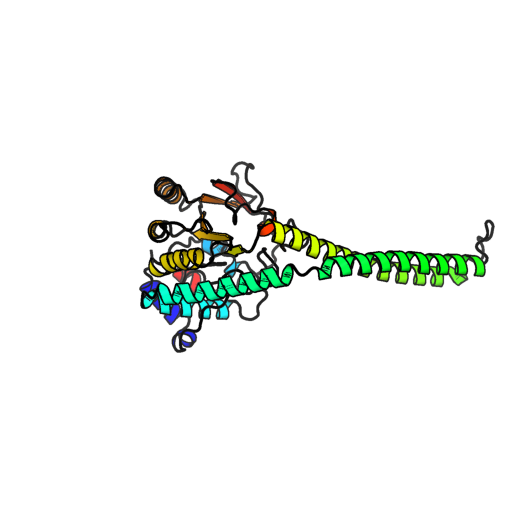A 1 213 ? -6.126 1.644 13.635 1.00 93.81 213 LEU A O 1
ATOM 1745 N N . VAL A 1 214 ? -7.977 1.877 12.368 1.00 94.00 214 VAL A N 1
ATOM 1746 C CA . VAL A 1 214 ? -8.526 3.012 13.129 1.00 94.00 214 VAL A CA 1
ATOM 1747 C C . VAL A 1 214 ? -9.377 2.507 14.286 1.00 94.00 214 VAL A C 1
ATOM 1749 O O . VAL A 1 214 ? -9.169 2.917 15.423 1.00 94.00 214 VAL A O 1
ATOM 1752 N N . ASP A 1 215 ? -10.297 1.587 13.996 1.00 96.06 215 ASP A N 1
ATOM 1753 C CA . ASP A 1 215 ? -11.160 0.936 14.976 1.00 96.06 215 ASP A CA 1
ATOM 1754 C C . ASP A 1 215 ? -11.585 -0.473 14.518 1.00 96.06 215 ASP A C 1
ATOM 1756 O O . ASP A 1 215 ? -11.121 -0.996 13.495 1.00 96.06 215 ASP A O 1
ATOM 1760 N N . ALA A 1 216 ? -12.478 -1.093 15.295 1.00 97.62 216 ALA A N 1
ATOM 1761 C CA . ALA A 1 216 ? -13.037 -2.408 15.008 1.00 97.62 216 ALA A CA 1
ATOM 1762 C C . ALA A 1 216 ? -13.740 -2.465 13.642 1.00 97.62 216 ALA A C 1
ATOM 1764 O O . ALA A 1 216 ? -13.538 -3.424 12.895 1.00 97.62 216 ALA A O 1
ATOM 1765 N N . THR A 1 217 ? -14.508 -1.430 13.280 1.00 98.31 217 THR A N 1
ATOM 1766 C CA . THR A 1 217 ? -15.210 -1.344 11.991 1.00 98.31 217 THR A CA 1
ATOM 1767 C C . THR A 1 217 ? -14.215 -1.413 10.840 1.00 98.31 217 THR A C 1
ATOM 1769 O O . THR A 1 217 ? -14.386 -2.200 9.904 1.00 98.31 217 THR A O 1
ATOM 1772 N N . HIS A 1 218 ? -13.130 -0.642 10.936 1.00 97.44 218 HIS A N 1
ATOM 1773 C CA . HIS A 1 218 ? -12.074 -0.636 9.932 1.00 97.44 218 HIS A CA 1
ATOM 1774 C C . HIS A 1 218 ? -11.391 -2.009 9.816 1.00 97.44 218 HIS A C 1
ATOM 1776 O O . HIS A 1 218 ? -11.257 -2.541 8.711 1.00 97.44 218 HIS A O 1
ATOM 1782 N N . ALA A 1 219 ? -10.998 -2.614 10.941 1.00 97.88 219 ALA A N 1
ATOM 1783 C CA . ALA A 1 219 ? -10.343 -3.923 10.958 1.00 97.88 219 ALA A CA 1
ATOM 1784 C C . ALA A 1 219 ? -11.238 -5.030 10.372 1.00 97.88 219 ALA A C 1
ATOM 1786 O O . ALA A 1 219 ? -10.811 -5.779 9.488 1.00 97.88 219 ALA A O 1
ATOM 1787 N N . MET A 1 220 ? -12.512 -5.082 10.768 1.00 98.69 220 MET A N 1
ATOM 1788 C CA . MET A 1 220 ? -13.472 -6.046 10.225 1.00 98.69 220 MET A CA 1
ATOM 1789 C C . MET A 1 220 ? -13.689 -5.858 8.719 1.00 98.69 220 MET A C 1
ATOM 1791 O O . MET A 1 220 ? -13.815 -6.849 7.992 1.00 98.69 220 MET A O 1
ATOM 1795 N N . ALA A 1 221 ? -13.697 -4.613 8.231 1.00 98.56 221 ALA A N 1
ATOM 1796 C CA . ALA A 1 221 ? -13.828 -4.322 6.807 1.00 98.56 221 ALA A CA 1
ATOM 1797 C C . ALA A 1 221 ? -12.595 -4.773 6.006 1.00 98.56 221 ALA A C 1
ATOM 1799 O O . ALA A 1 221 ? -12.752 -5.373 4.941 1.00 98.56 221 ALA A O 1
ATOM 1800 N N . VAL A 1 222 ? -11.381 -4.565 6.531 1.00 98.25 222 VAL A N 1
ATOM 1801 C CA . VAL A 1 222 ? -10.123 -5.078 5.951 1.00 98.25 222 VAL A CA 1
ATOM 1802 C C . VAL A 1 222 ? -10.145 -6.606 5.858 1.00 98.25 222 VAL A C 1
ATOM 1804 O O . VAL A 1 222 ? -9.847 -7.169 4.797 1.00 98.25 222 VAL A O 1
ATOM 1807 N N . ARG A 1 223 ? -10.555 -7.286 6.937 1.00 98.50 223 ARG A N 1
ATOM 1808 C CA . ARG A 1 223 ? -10.728 -8.747 6.976 1.00 98.50 223 ARG A CA 1
ATOM 1809 C C . ARG A 1 223 ? -11.715 -9.212 5.905 1.00 98.50 223 ARG A C 1
ATOM 1811 O O . ARG A 1 223 ? -11.383 -10.067 5.085 1.00 98.50 223 ARG A O 1
ATOM 1818 N N . LYS A 1 224 ? -12.918 -8.626 5.879 1.00 98.69 224 LYS A N 1
ATOM 1819 C CA . LYS A 1 224 ? -13.995 -9.008 4.954 1.00 98.69 224 LYS A CA 1
ATOM 1820 C C . LYS A 1 224 ? -13.600 -8.768 3.498 1.00 98.69 224 LYS A C 1
ATOM 1822 O O . LYS A 1 224 ? -13.751 -9.667 2.679 1.00 98.69 224 LYS A O 1
ATOM 1827 N N . ALA A 1 225 ? -13.028 -7.609 3.182 1.00 98.38 225 ALA A N 1
ATOM 1828 C CA . ALA A 1 225 ? -12.567 -7.298 1.833 1.00 98.38 225 ALA A CA 1
ATOM 1829 C C . ALA A 1 225 ? -11.430 -8.226 1.377 1.00 98.38 225 ALA A C 1
ATOM 1831 O O . ALA A 1 225 ? -11.440 -8.668 0.233 1.00 98.38 225 ALA A O 1
ATOM 1832 N N . SER A 1 226 ? -10.489 -8.580 2.260 1.00 98.38 226 SER A N 1
ATOM 1833 C CA . SER A 1 226 ? -9.439 -9.555 1.927 1.00 98.38 226 SER A CA 1
ATOM 1834 C C . SER A 1 226 ? -10.037 -10.934 1.625 1.00 98.38 226 SER A C 1
ATOM 1836 O O . SER A 1 226 ? -9.692 -11.539 0.613 1.00 98.38 226 SER A O 1
ATOM 1838 N N . ALA A 1 227 ? -10.998 -11.397 2.432 1.00 98.50 227 ALA A N 1
ATOM 1839 C CA . ALA A 1 227 ? -11.682 -12.676 2.221 1.00 98.50 227 ALA A CA 1
ATOM 1840 C C . ALA A 1 227 ? -12.505 -12.736 0.918 1.00 98.50 227 ALA A C 1
ATOM 1842 O O . ALA A 1 227 ? -12.660 -13.811 0.347 1.00 98.50 227 ALA A O 1
ATOM 1843 N N . MET A 1 228 ? -13.008 -11.597 0.425 1.00 98.44 228 MET A N 1
ATOM 1844 C CA . MET A 1 228 ? -13.710 -11.508 -0.867 1.00 98.44 228 MET A CA 1
ATOM 1845 C C . MET A 1 228 ? -12.782 -11.680 -2.080 1.00 98.44 228 MET A C 1
ATOM 1847 O O . MET A 1 228 ? -13.275 -11.889 -3.186 1.00 98.44 228 MET A O 1
ATOM 1851 N N . HIS A 1 229 ? -11.462 -11.585 -1.889 1.00 98.12 229 HIS A N 1
ATOM 1852 C CA . HIS A 1 229 ? -10.452 -11.662 -2.950 1.00 98.12 229 HIS A CA 1
ATOM 1853 C C . HIS A 1 229 ? -9.371 -12.698 -2.615 1.00 98.12 229 HIS A C 1
ATOM 1855 O O . HIS A 1 229 ? -8.202 -12.328 -2.483 1.00 98.12 229 HIS A O 1
ATOM 1861 N N . PRO A 1 230 ? -9.720 -13.991 -2.467 1.00 97.56 230 PRO A N 1
ATOM 1862 C CA . PRO A 1 230 ? -8.784 -15.020 -2.003 1.00 97.56 230 PRO A CA 1
ATOM 1863 C C . PRO A 1 230 ? -7.551 -15.187 -2.909 1.00 97.56 230 PRO A C 1
ATOM 1865 O O . PRO A 1 230 ? -6.492 -15.577 -2.422 1.00 97.56 230 PRO A O 1
ATOM 1868 N N . ASP A 1 231 ? -7.664 -14.832 -4.191 1.00 96.19 231 ASP A N 1
ATOM 1869 C CA . ASP A 1 231 ? -6.580 -14.913 -5.181 1.00 96.19 231 ASP A CA 1
ATOM 1870 C C . ASP A 1 231 ? -5.651 -13.684 -5.191 1.00 96.19 231 ASP A C 1
ATOM 1872 O O . ASP A 1 231 ? -4.667 -13.643 -5.934 1.00 96.19 231 ASP A O 1
ATOM 1876 N N . THR A 1 232 ? -5.946 -12.663 -4.381 1.00 95.25 232 THR A N 1
ATOM 1877 C CA . THR A 1 232 ? -5.104 -11.472 -4.232 1.00 95.25 232 THR A CA 1
ATOM 1878 C C . THR A 1 232 ? -4.347 -11.536 -2.921 1.00 95.25 232 THR A C 1
ATOM 1880 O O . THR A 1 232 ? -4.947 -11.513 -1.849 1.00 95.25 232 THR A O 1
ATOM 1883 N N . THR A 1 233 ? -3.019 -11.521 -2.987 1.00 95.31 233 THR A N 1
ATOM 1884 C CA . THR A 1 233 ? -2.172 -11.449 -1.795 1.00 95.31 233 THR A CA 1
ATOM 1885 C C . THR A 1 233 ? -2.246 -10.053 -1.175 1.00 95.31 233 THR A C 1
ATOM 1887 O O . THR A 1 233 ? -1.685 -9.083 -1.694 1.00 95.31 233 THR A O 1
ATOM 1890 N N . ALA A 1 234 ? -2.945 -9.950 -0.053 1.00 94.88 234 ALA A N 1
ATOM 1891 C CA . ALA A 1 234 ? -3.111 -8.740 0.724 1.00 94.88 234 ALA A CA 1
ATOM 1892 C C . ALA A 1 234 ? -2.108 -8.677 1.882 1.00 94.88 234 ALA A C 1
ATOM 1894 O O . ALA A 1 234 ? -1.751 -9.692 2.479 1.00 94.88 234 ALA A O 1
ATOM 1895 N N . TRP A 1 235 ? -1.657 -7.479 2.238 1.00 94.75 235 TRP A N 1
ATOM 1896 C CA . TRP A 1 235 ? -0.798 -7.311 3.406 1.00 94.75 235 TRP A CA 1
ATOM 1897 C C . TRP A 1 235 ? -0.901 -5.917 4.025 1.00 94.75 235 TRP A C 1
ATOM 1899 O O . TRP A 1 235 ? -1.250 -4.958 3.337 1.00 94.75 235 TRP A O 1
ATOM 1909 N N . ILE A 1 236 ? -0.618 -5.810 5.324 1.00 93.25 236 ILE A N 1
ATOM 1910 C CA . ILE A 1 236 ? -0.740 -4.578 6.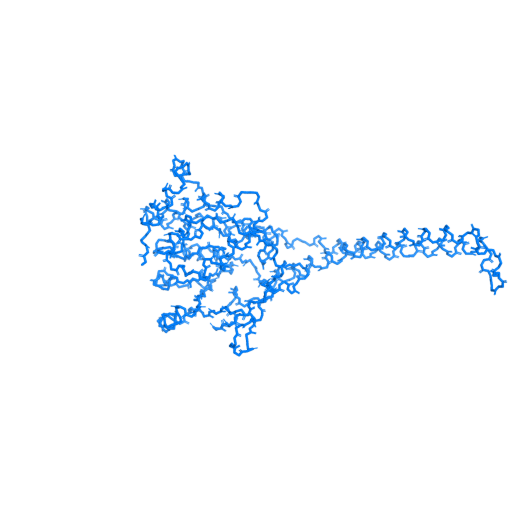116 1.00 93.25 236 ILE A CA 1
ATOM 1911 C C . ILE A 1 236 ? 0.404 -4.460 7.133 1.00 93.25 236 ILE A C 1
ATOM 1913 O O . ILE A 1 236 ? 0.819 -5.465 7.708 1.00 93.25 236 ILE A O 1
ATOM 1917 N N . TYR A 1 237 ? 0.877 -3.235 7.373 1.00 91.25 237 TYR A N 1
ATOM 1918 C CA . TYR A 1 237 ? 1.625 -2.872 8.582 1.00 91.25 237 TYR A CA 1
ATOM 1919 C C . TYR A 1 237 ? 0.673 -2.193 9.567 1.00 91.25 237 TYR A C 1
ATOM 1921 O O . TYR A 1 237 ? -0.077 -1.310 9.157 1.00 91.25 237 TYR A O 1
ATOM 1929 N N . THR A 1 238 ?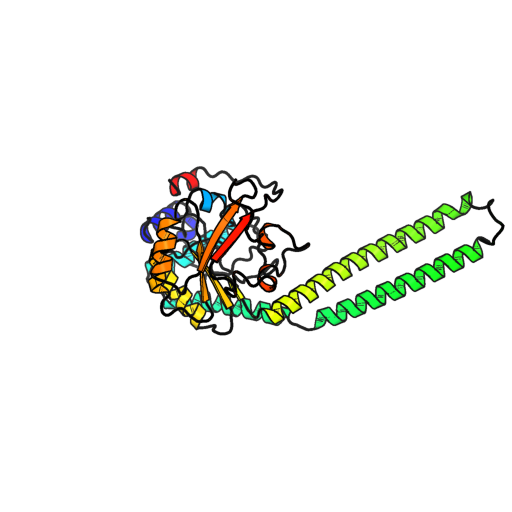 0.711 -2.569 10.843 1.00 92.19 238 THR A N 1
ATOM 1930 C CA . THR A 1 238 ? -0.136 -1.960 11.878 1.00 92.19 238 THR A CA 1
ATOM 1931 C C . THR A 1 238 ? 0.622 -1.794 13.191 1.00 92.19 238 THR A C 1
ATOM 1933 O O . THR A 1 238 ? 1.445 -2.637 13.545 1.00 92.19 238 THR A O 1
ATOM 1936 N N . ARG A 1 239 ? 0.360 -0.693 13.897 1.00 91.44 239 ARG A N 1
ATOM 1937 C CA . ARG A 1 239 ? 0.733 -0.423 15.298 1.00 91.44 239 ARG A CA 1
ATOM 1938 C C . ARG A 1 239 ? -0.490 -0.478 16.218 1.00 91.44 239 ARG A C 1
ATOM 1940 O O . ARG A 1 239 ? -0.346 -0.517 17.436 1.00 91.44 239 ARG A O 1
ATOM 1947 N N . SER A 1 240 ? -1.696 -0.510 15.654 1.00 91.81 240 SER A N 1
ATOM 1948 C CA . SER A 1 240 ? -2.963 -0.693 16.362 1.00 91.81 240 SER A CA 1
ATOM 1949 C C . SER A 1 240 ? -3.164 -2.149 16.806 1.00 91.81 240 SER A C 1
ATOM 1951 O O . SER A 1 240 ? -4.148 -2.797 16.450 1.00 91.81 240 SER A O 1
ATOM 1953 N N . PHE A 1 241 ? -2.234 -2.674 17.609 1.00 93.94 241 PHE A N 1
ATOM 1954 C CA . PHE A 1 241 ? -2.202 -4.085 18.016 1.00 93.94 241 PHE A CA 1
ATOM 1955 C C . PHE A 1 241 ? -3.485 -4.538 18.734 1.00 93.94 241 PHE A C 1
ATOM 1957 O O . PHE A 1 241 ? -3.976 -5.642 18.520 1.00 93.94 241 PHE A O 1
ATOM 1964 N N . HIS A 1 242 ? -4.100 -3.638 19.502 1.00 94.06 242 HIS A N 1
ATOM 1965 C CA . HIS A 1 242 ? -5.385 -3.850 20.177 1.00 94.06 242 HIS A CA 1
ATOM 1966 C C . HIS A 1 242 ? -6.562 -4.172 19.232 1.00 94.06 242 HIS A C 1
ATOM 1968 O O . HIS A 1 242 ? -7.607 -4.625 19.692 1.00 94.06 242 HIS A O 1
ATOM 1974 N N . LEU A 1 243 ? -6.415 -3.962 17.917 1.00 96.19 243 LEU A N 1
ATOM 1975 C CA . LEU A 1 243 ? -7.442 -4.263 16.917 1.00 96.19 243 LEU A CA 1
ATOM 1976 C C . LEU A 1 243 ? -7.251 -5.620 16.220 1.00 96.19 243 LEU A C 1
ATOM 1978 O O . LEU A 1 243 ? -8.102 -6.002 15.417 1.00 96.19 243 LEU A O 1
ATOM 1982 N N . LEU A 1 244 ? -6.178 -6.366 16.516 1.00 97.25 244 LEU A N 1
ATOM 1983 C CA . LEU A 1 244 ? -5.865 -7.627 15.826 1.00 97.25 244 LEU A CA 1
ATOM 1984 C C . LEU A 1 244 ? -6.961 -8.687 15.980 1.00 97.25 244 LEU A C 1
ATOM 1986 O O . LEU A 1 244 ? -7.252 -9.390 15.017 1.00 97.25 244 LEU A O 1
ATOM 1990 N N . GLN A 1 245 ? -7.635 -8.747 17.132 1.00 98.19 245 GLN A N 1
ATOM 1991 C CA . GLN A 1 245 ? -8.754 -9.672 17.363 1.00 98.19 245 GLN A CA 1
ATOM 1992 C C . GLN A 1 245 ? -9.897 -9.507 16.345 1.00 98.19 245 GLN A C 1
ATOM 1994 O O . GLN A 1 245 ? -10.572 -10.468 15.992 1.00 98.19 245 GLN A O 1
ATOM 1999 N N . PHE A 1 246 ? -10.101 -8.299 15.807 1.00 98.38 246 PHE A N 1
ATOM 2000 C CA . PHE A 1 246 ? -11.145 -8.036 14.812 1.00 98.38 246 PHE A CA 1
ATOM 2001 C C . PHE A 1 246 ? -10.767 -8.517 13.403 1.00 98.38 246 PHE A C 1
ATOM 2003 O O . PHE A 1 246 ? -11.616 -8.544 12.506 1.00 98.38 246 PHE A O 1
ATOM 2010 N N . LEU A 1 247 ? -9.507 -8.919 13.204 1.00 98.19 247 LEU A N 1
ATOM 2011 C CA . LEU A 1 247 ? -9.044 -9.582 11.990 1.00 98.19 247 LEU A CA 1
ATOM 2012 C C . LEU A 1 247 ? -9.277 -11.097 12.026 1.00 98.19 247 LEU A C 1
ATOM 2014 O O . LEU A 1 247 ? -9.185 -11.722 10.974 1.00 98.19 247 LEU A O 1
ATOM 2018 N N . GLU A 1 248 ? -9.626 -11.690 13.171 1.00 97.25 248 GLU A N 1
ATOM 2019 C CA . GLU A 1 248 ? -9.857 -13.134 13.287 1.00 97.25 248 GLU A CA 1
ATOM 2020 C C . GLU A 1 248 ? -11.272 -13.542 12.842 1.00 97.25 248 GLU A C 1
ATOM 2022 O O . GLU A 1 248 ? -12.224 -12.840 13.173 1.00 97.25 248 GLU A O 1
ATOM 2027 N N . PRO A 1 249 ? -11.464 -14.660 12.112 1.00 97.69 249 PRO A N 1
ATOM 2028 C CA . PRO A 1 249 ? -10.421 -15.511 11.545 1.00 97.69 249 PRO A CA 1
ATOM 2029 C C . PRO A 1 249 ? -9.685 -14.792 10.408 1.00 97.69 249 PRO A C 1
ATOM 2031 O O . PRO A 1 249 ? -10.312 -14.208 9.520 1.00 97.69 249 PRO A O 1
ATOM 2034 N N . VAL A 1 250 ? -8.352 -14.855 10.433 1.00 97.69 250 VAL A N 1
ATOM 2035 C CA . VAL A 1 250 ? -7.519 -14.135 9.465 1.00 97.69 250 VAL A CA 1
ATOM 2036 C C . VAL A 1 250 ? -7.603 -14.816 8.097 1.00 97.69 250 VAL A C 1
ATOM 2038 O O . VAL A 1 250 ? -7.337 -16.018 7.993 1.00 97.69 250 VAL A O 1
ATOM 2041 N N . PRO A 1 251 ? -7.967 -14.085 7.027 1.00 98.00 251 PRO A N 1
ATOM 2042 C CA . PRO A 1 251 ? -7.991 -14.628 5.677 1.00 98.00 251 PRO A CA 1
ATOM 2043 C C . PRO A 1 251 ? -6.609 -15.142 5.272 1.00 98.00 251 PRO A C 1
ATOM 2045 O O . PRO A 1 251 ? -5.603 -14.475 5.500 1.00 98.00 251 PRO A O 1
ATOM 2048 N N . ARG A 1 252 ? -6.547 -16.304 4.609 1.00 96.88 252 ARG A N 1
ATOM 2049 C CA . ARG A 1 252 ? -5.272 -16.933 4.197 1.00 96.88 252 ARG A CA 1
ATOM 2050 C C . ARG A 1 252 ? -4.417 -16.052 3.285 1.00 96.88 252 ARG A C 1
ATOM 2052 O O . ARG A 1 252 ? -3.208 -16.237 3.206 1.00 96.88 252 ARG A O 1
ATOM 2059 N N . ASN A 1 253 ? -5.052 -15.127 2.575 1.00 97.19 253 ASN A N 1
ATOM 2060 C CA . ASN A 1 253 ? -4.404 -14.193 1.672 1.00 97.19 253 ASN A CA 1
ATOM 2061 C C . ASN A 1 253 ? -3.979 -12.883 2.353 1.00 97.19 253 ASN A C 1
ATOM 2063 O O . ASN A 1 253 ? -3.438 -12.031 1.659 1.00 97.19 253 ASN A O 1
ATOM 2067 N N . LEU A 1 254 ? -4.218 -12.696 3.657 1.00 97.62 254 LEU A N 1
ATOM 2068 C CA . LEU A 1 254 ? -3.871 -11.482 4.394 1.00 97.62 254 LEU A CA 1
ATOM 2069 C C . LEU A 1 254 ? -2.657 -11.710 5.302 1.00 97.62 254 LEU A C 1
ATOM 2071 O O . LEU A 1 254 ? -2.733 -12.426 6.294 1.00 97.62 254 LEU A O 1
ATOM 2075 N N . THR A 1 255 ? -1.551 -11.029 5.003 1.00 97.00 255 THR A N 1
ATOM 2076 C CA . THR A 1 255 ? -0.378 -10.974 5.885 1.00 97.00 255 THR A CA 1
ATOM 2077 C C . THR A 1 255 ? -0.406 -9.718 6.754 1.00 97.00 255 THR A C 1
ATOM 2079 O O . THR A 1 255 ? -0.468 -8.601 6.239 1.00 97.00 255 THR A O 1
ATOM 2082 N N . VAL A 1 256 ? -0.294 -9.876 8.070 1.00 96.75 256 VAL A N 1
ATOM 2083 C CA . VAL A 1 256 ? -0.307 -8.759 9.025 1.00 96.75 256 VAL A CA 1
ATOM 2084 C C . VAL A 1 256 ? 1.049 -8.638 9.695 1.00 96.75 256 VAL A C 1
ATOM 2086 O O . VAL A 1 256 ? 1.543 -9.595 10.284 1.00 96.75 256 VAL A O 1
ATOM 2089 N N . TRP A 1 257 ? 1.640 -7.453 9.606 1.00 95.31 257 TRP A N 1
ATOM 2090 C CA . TRP A 1 257 ? 2.922 -7.130 10.211 1.00 95.31 257 TRP A CA 1
ATOM 2091 C C . TRP A 1 257 ? 2.735 -6.133 11.352 1.00 95.31 257 TRP A C 1
ATOM 2093 O O . TRP A 1 257 ? 2.264 -5.014 11.139 1.00 95.31 257 TRP A O 1
ATOM 2103 N N . LEU A 1 258 ? 3.159 -6.525 12.548 1.00 94.50 258 LEU A N 1
ATOM 2104 C CA . LEU A 1 258 ? 3.295 -5.661 13.709 1.00 94.50 258 LEU A CA 1
ATOM 2105 C C . LEU A 1 258 ? 4.485 -4.734 13.465 1.00 94.50 258 LEU A C 1
ATOM 2107 O O . LEU A 1 258 ? 5.627 -5.190 13.388 1.00 94.50 258 LEU A O 1
ATOM 2111 N N . SER A 1 259 ? 4.195 -3.450 13.263 1.00 90.38 259 SER A N 1
ATOM 2112 C CA . SER A 1 259 ? 5.204 -2.425 13.010 1.00 90.38 259 SER A CA 1
ATOM 2113 C C . SER A 1 259 ? 5.798 -1.954 14.329 1.00 90.38 259 SER A C 1
ATOM 2115 O O . SER A 1 259 ? 5.224 -1.119 15.030 1.00 90.38 259 SER A O 1
ATOM 2117 N N . GLU A 1 260 ? 6.965 -2.488 14.637 1.00 88.56 260 GLU A N 1
ATOM 2118 C CA . GLU A 1 260 ? 7.656 -2.308 15.900 1.00 88.56 260 GLU A CA 1
ATOM 2119 C C . GLU A 1 260 ? 8.747 -1.232 15.811 1.00 88.56 260 GLU A C 1
ATOM 2121 O O . GLU A 1 260 ? 9.478 -1.134 14.820 1.00 88.56 260 GLU A O 1
ATOM 2126 N N . ASP A 1 261 ? 8.844 -0.419 16.858 1.00 84.44 261 ASP A N 1
ATOM 2127 C CA . ASP A 1 261 ? 9.953 0.481 17.150 1.00 84.44 261 ASP A CA 1
ATOM 2128 C C . ASP A 1 261 ? 10.249 0.500 18.658 1.00 84.44 261 ASP A C 1
ATOM 2130 O O . ASP A 1 261 ? 9.624 -0.210 19.452 1.00 84.44 261 ASP A O 1
ATOM 2134 N N . GLU A 1 262 ? 11.231 1.307 19.053 1.00 83.12 262 GLU A N 1
ATOM 2135 C CA . GLU A 1 262 ? 11.700 1.411 20.439 1.00 83.12 262 GLU A CA 1
ATOM 2136 C C . GLU A 1 262 ? 10.583 1.789 21.424 1.00 83.12 262 GLU A C 1
ATOM 2138 O O . GLU A 1 262 ? 10.617 1.373 22.577 1.00 83.12 262 GLU A O 1
ATOM 2143 N N . GLU A 1 263 ? 9.557 2.520 20.973 1.00 83.94 263 GLU A N 1
ATOM 2144 C CA . GLU A 1 263 ? 8.466 2.999 21.828 1.00 83.94 263 GLU A CA 1
ATOM 2145 C C . GLU A 1 263 ? 7.375 1.938 22.062 1.00 83.94 263 GLU A C 1
ATOM 2147 O O . GLU A 1 263 ? 6.591 2.066 23.002 1.00 83.94 263 GLU A O 1
ATOM 2152 N N . ASN A 1 264 ? 7.278 0.901 21.218 1.00 87.62 264 ASN A N 1
ATOM 2153 C CA . ASN A 1 264 ? 6.196 -0.092 21.295 1.00 87.62 264 ASN A CA 1
ATOM 2154 C C . ASN A 1 264 ? 6.656 -1.561 21.311 1.00 87.62 264 ASN A C 1
ATOM 2156 O O . ASN A 1 264 ? 5.804 -2.452 21.268 1.00 87.62 264 ASN A O 1
ATOM 2160 N N . THR A 1 265 ? 7.964 -1.815 21.406 1.00 89.69 265 THR A N 1
ATOM 2161 C CA . THR A 1 265 ? 8.579 -3.156 21.376 1.00 89.69 265 THR A CA 1
ATOM 2162 C C . THR A 1 265 ? 7.939 -4.140 22.357 1.00 89.69 265 THR A C 1
ATOM 2164 O O . THR A 1 265 ? 7.522 -5.230 21.960 1.00 89.69 265 THR A O 1
ATOM 2167 N N . GLU A 1 266 ? 7.791 -3.764 23.628 1.00 92.00 266 GLU A N 1
ATOM 2168 C CA . GLU A 1 266 ? 7.231 -4.659 24.651 1.00 92.00 266 GLU A CA 1
ATOM 2169 C C . GLU A 1 266 ? 5.775 -5.037 24.352 1.00 92.00 266 GLU A C 1
ATOM 2171 O O . GLU A 1 266 ? 5.394 -6.208 24.426 1.00 92.00 266 GLU A O 1
ATOM 2176 N N . ILE A 1 267 ? 4.966 -4.055 23.944 1.00 93.19 267 ILE A N 1
ATOM 2177 C CA . ILE A 1 267 ? 3.557 -4.264 23.604 1.00 93.19 267 ILE A CA 1
ATOM 2178 C C . ILE A 1 267 ? 3.454 -5.130 22.341 1.00 93.19 267 ILE A C 1
ATOM 2180 O O . ILE A 1 267 ? 2.676 -6.082 22.310 1.00 93.19 267 ILE A O 1
ATOM 2184 N N . ALA A 1 268 ? 4.270 -4.869 21.316 1.00 92.31 268 ALA A N 1
ATOM 2185 C CA . ALA A 1 268 ? 4.306 -5.677 20.098 1.00 92.31 268 ALA A CA 1
ATOM 2186 C C . ALA A 1 268 ? 4.612 -7.154 20.404 1.00 92.31 268 ALA A C 1
ATOM 2188 O O . ALA A 1 268 ? 3.940 -8.044 19.880 1.00 92.31 268 ALA A O 1
ATOM 2189 N N . GLN A 1 269 ? 5.566 -7.427 21.301 1.00 93.62 269 GLN A N 1
ATOM 2190 C CA . GLN A 1 269 ? 5.896 -8.788 21.734 1.00 93.62 269 GLN A CA 1
ATOM 2191 C C . GLN A 1 269 ? 4.748 -9.472 22.485 1.00 93.62 269 GLN A C 1
ATOM 2193 O O . GLN A 1 269 ? 4.510 -10.664 22.283 1.00 93.62 269 GLN A O 1
ATOM 2198 N N . GLN A 1 270 ? 4.026 -8.746 23.343 1.00 96.44 270 GLN A N 1
ATOM 2199 C CA . GLN A 1 270 ? 2.851 -9.284 24.037 1.00 96.44 270 GLN A CA 1
ATOM 2200 C C . GLN A 1 270 ? 1.760 -9.694 23.041 1.00 96.44 270 GLN A C 1
ATOM 2202 O O . GLN A 1 270 ? 1.271 -10.823 23.088 1.00 96.44 270 GLN A O 1
ATOM 2207 N N . TYR A 1 271 ? 1.437 -8.817 22.088 1.00 96.88 271 TYR A N 1
ATOM 2208 C CA . TYR A 1 271 ? 0.433 -9.108 21.066 1.00 96.88 271 TYR A CA 1
ATOM 2209 C C . TYR A 1 271 ? 0.881 -10.195 20.089 1.00 96.88 271 TYR A C 1
ATOM 2211 O O . TYR A 1 271 ? 0.052 -10.990 19.666 1.00 96.88 271 TYR A O 1
ATOM 2219 N N . TYR A 1 272 ? 2.172 -10.300 19.771 1.00 96.31 272 TYR A N 1
ATOM 2220 C CA . TYR A 1 272 ? 2.691 -11.408 18.965 1.00 96.31 272 TYR A CA 1
ATOM 2221 C C . TYR A 1 272 ? 2.476 -12.768 19.644 1.00 96.31 272 TYR A C 1
ATOM 2223 O O . TYR A 1 272 ? 2.076 -13.728 18.991 1.00 96.31 272 TYR A O 1
ATOM 2231 N N . LYS A 1 273 ? 2.672 -12.848 20.968 1.00 97.00 273 LYS A N 1
ATOM 2232 C CA . LYS A 1 273 ? 2.374 -14.066 21.742 1.00 97.00 273 LYS A CA 1
ATOM 2233 C C . LYS A 1 273 ? 0.881 -14.402 21.733 1.00 97.00 273 LYS A C 1
ATOM 2235 O O . LYS A 1 273 ? 0.530 -15.576 21.684 1.00 97.00 273 LYS A O 1
ATOM 2240 N N . GLN A 1 274 ? 0.016 -13.387 21.784 1.00 97.75 274 GLN A N 1
ATOM 2241 C CA . GLN A 1 274 ? -1.438 -13.563 21.741 1.00 97.75 274 GLN A CA 1
ATOM 2242 C C . GLN A 1 274 ? -1.948 -13.933 20.338 1.00 97.75 274 GLN A C 1
ATOM 2244 O O . GLN A 1 274 ? -2.868 -14.736 20.211 1.00 97.75 274 GLN A O 1
ATOM 2249 N N . PHE A 1 275 ? -1.338 -13.376 19.292 1.00 97.56 275 PHE A N 1
ATOM 2250 C CA . PHE A 1 275 ? -1.725 -13.533 17.892 1.00 97.56 275 PHE A CA 1
ATOM 2251 C C . PHE A 1 275 ? -0.542 -14.072 17.067 1.00 97.56 275 PHE A C 1
ATOM 2253 O O . PHE A 1 275 ? 0.026 -13.339 16.253 1.00 97.56 275 PHE A O 1
ATOM 2260 N N . PRO A 1 276 ? -0.168 -15.358 17.227 1.00 95.81 276 PRO A N 1
ATOM 2261 C CA . PRO A 1 276 ? 1.022 -15.943 16.592 1.00 95.81 276 PRO A CA 1
ATOM 2262 C C . PRO A 1 276 ? 0.926 -16.055 15.062 1.00 95.81 276 PRO A C 1
ATOM 2264 O O . PRO A 1 276 ? 1.899 -16.398 14.399 1.00 95.81 276 PRO A O 1
ATOM 2267 N N . TRP A 1 277 ? -0.245 -15.777 14.479 1.00 96.31 277 TRP A N 1
ATOM 2268 C CA . TRP A 1 277 ? -0.421 -15.653 13.030 1.00 96.31 277 TRP A CA 1
ATOM 2269 C C . TRP A 1 277 ? 0.101 -14.321 12.472 1.00 96.31 277 TRP A C 1
ATOM 2271 O O . TRP A 1 277 ? 0.298 -14.200 11.259 1.00 96.31 277 TRP A O 1
ATOM 2281 N N . ALA A 1 278 ? 0.286 -13.306 13.321 1.00 96.94 278 ALA A N 1
ATOM 2282 C CA . ALA A 1 278 ? 0.882 -12.041 12.920 1.00 96.94 278 ALA A CA 1
ATOM 2283 C C . ALA A 1 278 ? 2.392 -12.214 12.711 1.00 96.94 278 ALA A C 1
ATOM 2285 O O . ALA A 1 278 ? 2.993 -13.193 13.135 1.00 96.94 278 ALA A O 1
ATOM 2286 N N . ARG A 1 279 ? 3.021 -11.254 12.041 1.00 96.00 279 ARG A N 1
ATOM 2287 C CA . ARG A 1 279 ? 4.472 -11.202 11.815 1.00 96.00 279 ARG A CA 1
ATOM 2288 C C . ARG A 1 279 ? 5.045 -9.964 12.467 1.00 96.00 279 ARG A C 1
ATOM 2290 O O . ARG A 1 279 ? 4.321 -8.995 12.655 1.00 96.00 279 ARG A O 1
ATOM 2297 N N . ARG A 1 280 ? 6.341 -9.939 12.751 1.00 94.19 280 ARG A N 1
ATOM 2298 C CA . ARG A 1 280 ? 7.004 -8.773 13.352 1.00 94.19 280 ARG A CA 1
ATOM 2299 C C . ARG A 1 280 ? 7.909 -8.079 12.354 1.00 94.19 280 ARG A C 1
ATOM 2301 O O . ARG A 1 280 ? 8.655 -8.725 11.621 1.00 94.19 280 ARG A O 1
ATOM 2308 N N . THR A 1 281 ? 7.855 -6.754 12.316 1.00 91.12 281 THR A N 1
ATOM 2309 C CA . THR A 1 281 ? 8.810 -5.959 11.548 1.00 91.12 281 THR A CA 1
ATOM 2310 C C . THR A 1 281 ? 9.360 -4.831 12.397 1.00 91.12 281 THR A C 1
ATOM 2312 O O . THR A 1 281 ? 8.608 -4.154 13.081 1.00 91.12 281 THR A O 1
ATOM 2315 N N . THR A 1 282 ? 10.653 -4.568 12.274 1.00 87.38 282 THR A N 1
ATOM 2316 C CA . THR A 1 282 ? 11.306 -3.374 12.824 1.00 87.38 282 THR A CA 1
ATOM 2317 C C . THR A 1 282 ? 11.980 -2.595 11.698 1.00 87.38 282 THR A C 1
ATOM 2319 O O . THR A 1 282 ? 12.277 -3.156 10.638 1.00 87.38 282 THR A O 1
ATOM 2322 N N . LEU A 1 283 ? 12.189 -1.293 11.892 1.00 79.88 283 LEU A N 1
ATOM 2323 C CA . LEU A 1 283 ? 12.903 -0.433 10.948 1.00 79.88 283 LEU A CA 1
ATOM 2324 C C . LEU A 1 283 ? 13.868 0.479 11.710 1.00 79.88 283 LEU A C 1
ATOM 2326 O O . LEU A 1 283 ? 13.418 1.342 12.457 1.00 79.88 283 LEU A O 1
ATOM 2330 N N . THR A 1 284 ? 15.168 0.324 11.477 1.00 75.31 284 THR A N 1
ATOM 2331 C CA . THR A 1 284 ? 16.234 1.170 12.049 1.00 75.31 284 THR A CA 1
ATOM 2332 C C . THR A 1 284 ? 16.903 2.011 10.976 1.00 75.31 284 THR A C 1
ATOM 2334 O O . THR A 1 284 ? 16.806 1.704 9.783 1.00 75.31 284 THR A O 1
ATOM 2337 N N . ASN A 1 285 ? 17.570 3.098 11.363 1.00 71.06 285 ASN A N 1
ATOM 2338 C CA . ASN A 1 285 ? 18.394 3.855 10.426 1.00 71.06 285 ASN A CA 1
ATOM 2339 C C . ASN A 1 285 ? 19.785 3.224 10.310 1.00 71.06 285 ASN A C 1
ATOM 2341 O O . ASN A 1 285 ? 20.284 2.622 11.249 1.00 71.06 285 ASN A O 1
ATOM 2345 N N . GLU A 1 286 ? 20.435 3.387 9.155 1.00 67.06 286 GLU A N 1
ATOM 2346 C CA . GLU A 1 286 ? 21.802 2.873 8.941 1.00 67.06 286 GLU A CA 1
ATOM 2347 C C . GLU A 1 286 ? 22.836 3.445 9.933 1.00 67.06 286 GLU A C 1
ATOM 2349 O O . GLU A 1 286 ? 23.862 2.814 10.161 1.00 67.06 286 GLU A O 1
ATOM 2354 N N . ASP A 1 287 ? 22.554 4.607 10.530 1.00 65.81 287 ASP A N 1
ATOM 2355 C CA . ASP A 1 287 ? 23.423 5.248 11.522 1.00 65.81 287 ASP A CA 1
ATOM 2356 C C . ASP A 1 287 ? 23.137 4.794 12.969 1.00 65.81 287 ASP A C 1
ATOM 2358 O O . ASP A 1 287 ? 23.845 5.224 13.881 1.00 65.81 287 ASP A O 1
ATOM 2362 N N . ASP A 1 288 ? 22.111 3.962 13.201 1.00 63.81 288 ASP A N 1
ATOM 2363 C CA . ASP A 1 288 ? 21.843 3.420 14.535 1.00 63.81 288 ASP A CA 1
ATOM 2364 C C . ASP A 1 288 ? 22.910 2.368 14.896 1.00 63.81 288 ASP A C 1
ATOM 2366 O O . ASP A 1 288 ? 23.230 1.502 14.079 1.00 63.81 288 ASP A O 1
ATOM 2370 N N . PRO A 1 289 ? 23.457 2.388 16.126 1.00 53.38 289 PRO A N 1
ATOM 2371 C CA . PRO A 1 289 ? 24.549 1.506 16.548 1.00 53.38 289 PRO A CA 1
ATOM 2372 C C . PRO A 1 289 ? 24.133 0.033 16.737 1.00 53.38 289 PRO A C 1
ATOM 2374 O O . PRO A 1 289 ? 24.932 -0.777 17.212 1.00 53.38 289 PRO A O 1
ATOM 2377 N N . THR A 1 290 ? 22.893 -0.340 16.398 1.00 56.28 290 THR A N 1
ATOM 2378 C CA . THR A 1 290 ? 22.396 -1.716 16.519 1.00 56.28 290 THR A CA 1
ATOM 2379 C C . THR A 1 290 ? 23.035 -2.647 15.475 1.00 56.28 290 THR A C 1
ATOM 2381 O O . THR A 1 290 ? 23.340 -2.225 14.357 1.00 56.28 290 THR A O 1
ATOM 2384 N N . PRO A 1 291 ? 23.279 -3.935 15.796 1.00 49.81 291 PRO A N 1
ATOM 2385 C CA . PRO A 1 291 ? 24.136 -4.778 14.970 1.00 49.81 291 PRO A CA 1
ATOM 2386 C C . PRO A 1 291 ? 23.526 -5.089 13.594 1.00 49.81 291 PRO A C 1
ATOM 2388 O O . PRO A 1 291 ? 22.447 -5.671 13.487 1.00 49.81 291 PRO A O 1
ATOM 2391 N N . SER A 1 292 ? 24.311 -4.747 12.570 1.00 52.84 292 SER A N 1
ATOM 2392 C CA . SER A 1 292 ? 24.318 -4.966 11.106 1.00 52.84 292 SER A CA 1
ATOM 2393 C C . SER A 1 292 ? 23.653 -6.200 10.443 1.00 52.84 292 SER A C 1
ATOM 2395 O O . SER A 1 292 ? 23.895 -6.449 9.261 1.00 52.84 292 SER A O 1
ATOM 2397 N N . THR A 1 293 ? 22.790 -6.965 11.114 1.00 65.69 293 THR A N 1
ATOM 2398 C CA . THR A 1 293 ? 22.167 -8.199 10.575 1.00 65.69 293 THR A CA 1
ATOM 2399 C C . THR A 1 293 ? 20.818 -7.983 9.870 1.00 65.69 293 THR A C 1
ATOM 2401 O O . THR A 1 293 ? 20.165 -8.938 9.444 1.00 65.69 293 THR A O 1
ATOM 2404 N N . GLY A 1 294 ? 20.399 -6.728 9.697 1.00 73.00 294 GLY A N 1
ATOM 2405 C CA . GLY A 1 294 ? 19.127 -6.378 9.069 1.00 73.00 294 GLY A CA 1
ATOM 2406 C C . GLY A 1 294 ? 19.080 -6.570 7.550 1.00 73.00 294 GLY A C 1
ATOM 2407 O O . GLY A 1 294 ? 20.071 -6.479 6.823 1.00 73.00 294 GLY A O 1
ATOM 2408 N N . ILE A 1 295 ? 17.872 -6.798 7.038 1.00 83.75 295 ILE A N 1
ATOM 2409 C CA . ILE A 1 295 ? 17.586 -6.852 5.608 1.00 83.75 295 ILE A CA 1
ATOM 2410 C C . ILE A 1 295 ? 17.448 -5.422 5.097 1.00 83.75 295 ILE A C 1
ATOM 2412 O O . ILE A 1 295 ? 16.633 -4.637 5.570 1.00 83.75 295 ILE A O 1
ATOM 2416 N N . ILE A 1 296 ? 18.189 -5.070 4.055 1.00 78.62 296 ILE A N 1
ATOM 2417 C CA . ILE A 1 296 ? 17.961 -3.791 3.385 1.00 78.62 296 ILE A CA 1
ATOM 2418 C C . ILE A 1 296 ? 16.708 -3.920 2.517 1.00 78.62 296 ILE A C 1
ATOM 2420 O O . ILE A 1 296 ? 16.715 -4.666 1.532 1.00 78.62 296 ILE A O 1
ATOM 2424 N N . CYS A 1 297 ? 15.653 -3.170 2.849 1.00 77.88 297 CYS A N 1
ATOM 2425 C CA . CYS A 1 297 ? 14.469 -3.080 2.001 1.00 77.88 297 CYS A CA 1
ATOM 2426 C C . CYS A 1 297 ? 14.892 -2.507 0.636 1.00 77.88 297 CYS A C 1
ATOM 2428 O O . CYS A 1 297 ? 15.386 -1.377 0.567 1.00 77.88 297 CYS A O 1
ATOM 2430 N N . PRO A 1 298 ? 14.753 -3.265 -0.466 1.00 72.56 298 PRO A N 1
ATOM 2431 C CA . PRO A 1 298 ? 15.298 -2.837 -1.748 1.00 72.56 298 PRO A CA 1
ATOM 2432 C C . PRO A 1 298 ? 14.525 -1.651 -2.343 1.00 72.56 298 PRO A C 1
ATOM 2434 O O . PRO A 1 298 ? 15.066 -0.921 -3.172 1.00 72.56 298 PRO A O 1
ATOM 2437 N N . GLU A 1 299 ? 13.289 -1.452 -1.885 1.00 71.38 299 GLU A N 1
ATOM 2438 C CA . GLU A 1 299 ? 12.462 -0.277 -2.136 1.00 71.38 299 GLU A CA 1
ATOM 2439 C C . GLU A 1 299 ? 13.009 0.960 -1.410 1.00 71.38 299 GLU A C 1
ATOM 2441 O O . GLU A 1 299 ? 13.351 1.935 -2.078 1.00 71.38 299 GLU A O 1
ATOM 2446 N N . ASN A 1 300 ? 13.215 0.895 -0.089 1.00 68.50 300 ASN A N 1
ATOM 2447 C CA . ASN A 1 300 ? 13.749 2.025 0.691 1.00 68.50 300 ASN A CA 1
ATOM 2448 C C . ASN A 1 300 ? 15.169 2.408 0.267 1.00 68.50 300 ASN A C 1
ATOM 2450 O O . ASN A 1 300 ? 15.523 3.582 0.224 1.00 68.50 300 ASN A O 1
ATOM 2454 N N . ALA A 1 301 ? 15.987 1.417 -0.086 1.00 66.50 301 ALA A N 1
ATOM 2455 C CA . ALA A 1 301 ? 17.358 1.651 -0.515 1.00 66.50 301 ALA A CA 1
ATOM 2456 C C . ALA A 1 301 ? 17.488 2.092 -1.980 1.00 66.50 301 ALA A C 1
ATOM 2458 O O . ALA A 1 301 ? 18.611 2.287 -2.443 1.00 66.50 301 ALA A O 1
ATOM 2459 N N . GLY A 1 302 ? 16.384 2.181 -2.734 1.00 62.06 302 GLY A N 1
ATOM 2460 C CA . GLY A 1 302 ? 16.414 2.536 -4.155 1.00 62.06 302 GLY A CA 1
ATOM 2461 C C . GLY A 1 302 ? 17.321 1.626 -4.994 1.00 62.06 302 GLY A C 1
ATOM 2462 O O . GLY A 1 302 ? 17.842 2.053 -6.021 1.00 62.06 302 GLY A O 1
ATOM 2463 N N . LYS A 1 303 ? 17.553 0.378 -4.553 1.00 53.94 303 LYS A N 1
ATOM 2464 C CA . LYS A 1 303 ? 18.537 -0.543 -5.159 1.00 53.94 303 LYS A CA 1
ATOM 2465 C C . LYS A 1 303 ? 18.127 -1.034 -6.549 1.00 53.94 303 LYS A C 1
ATOM 2467 O O . LYS A 1 303 ? 18.943 -1.624 -7.254 1.00 53.94 303 LYS A O 1
ATOM 2472 N N . PHE A 1 304 ? 16.885 -0.790 -6.960 1.00 54.91 304 PHE A N 1
ATOM 2473 C CA . PHE A 1 304 ? 16.453 -0.990 -8.336 1.00 54.91 304 PHE A CA 1
ATOM 2474 C C . PHE A 1 304 ? 16.500 0.341 -9.085 1.00 54.91 304 PHE A C 1
ATOM 2476 O O . PHE A 1 304 ? 15.927 1.332 -8.633 1.00 54.91 304 PHE A O 1
ATOM 2483 N N . ARG A 1 305 ? 17.176 0.339 -10.247 1.00 48.44 305 ARG A N 1
ATOM 2484 C CA . ARG A 1 305 ? 17.332 1.493 -11.161 1.00 48.44 305 ARG A CA 1
ATOM 2485 C C . ARG A 1 305 ? 15.998 2.204 -11.423 1.00 48.44 305 ARG A C 1
ATOM 2487 O O . ARG A 1 305 ? 15.949 3.419 -11.590 1.00 48.44 305 ARG A O 1
ATOM 2494 N N . THR A 1 306 ? 14.917 1.440 -11.359 1.00 52.56 306 THR A N 1
ATOM 2495 C CA . THR A 1 306 ? 13.550 1.895 -11.215 1.00 52.56 306 THR A CA 1
ATOM 2496 C C . THR A 1 306 ? 12.929 1.065 -10.075 1.00 52.56 306 THR A C 1
ATOM 2498 O O . THR A 1 306 ? 13.015 -0.157 -10.064 1.00 52.56 306 THR A O 1
ATOM 2501 N N . VAL A 1 307 ? 12.320 1.699 -9.066 1.00 54.06 307 VAL A N 1
ATOM 2502 C CA . VAL A 1 307 ? 11.722 1.040 -7.868 1.00 54.06 307 VAL A CA 1
ATOM 2503 C C . VAL A 1 307 ? 10.503 0.147 -8.223 1.00 54.06 307 VAL A C 1
ATOM 2505 O O . VAL A 1 307 ? 9.763 -0.337 -7.371 1.00 54.06 307 VAL A O 1
ATOM 2508 N N . ILE A 1 308 ? 10.265 -0.084 -9.514 1.00 60.88 308 ILE A N 1
ATOM 2509 C CA . ILE A 1 308 ? 9.130 -0.821 -10.053 1.00 60.88 308 ILE A CA 1
ATOM 2510 C C . ILE A 1 308 ? 9.334 -2.319 -9.772 1.00 60.88 308 ILE A C 1
ATOM 2512 O O . ILE A 1 308 ? 10.334 -2.917 -10.149 1.00 60.88 308 ILE A O 1
ATOM 2516 N N . GLY A 1 309 ? 8.365 -2.940 -9.106 1.00 65.69 309 GLY A N 1
ATOM 2517 C CA . GLY A 1 309 ? 8.317 -4.374 -8.829 1.00 65.69 309 GLY A CA 1
ATOM 2518 C C . GLY A 1 309 ? 9.133 -4.833 -7.620 1.00 65.69 309 GLY A C 1
ATOM 2519 O O . GLY A 1 309 ? 9.269 -6.040 -7.431 1.00 65.69 309 GLY A O 1
ATOM 2520 N N . ALA A 1 310 ? 9.660 -3.922 -6.792 1.00 73.56 310 ALA A N 1
ATOM 2521 C CA . ALA A 1 310 ? 10.520 -4.266 -5.657 1.00 73.56 310 ALA A CA 1
ATOM 2522 C C . ALA A 1 310 ? 9.854 -5.265 -4.695 1.00 73.56 310 ALA A C 1
ATOM 2524 O O . ALA A 1 310 ? 10.412 -6.335 -4.435 1.00 73.56 310 ALA A O 1
ATOM 2525 N N . CYS A 1 311 ? 8.630 -4.962 -4.252 1.00 79.00 311 CYS A N 1
ATOM 2526 C CA . CYS A 1 311 ? 7.853 -5.843 -3.380 1.0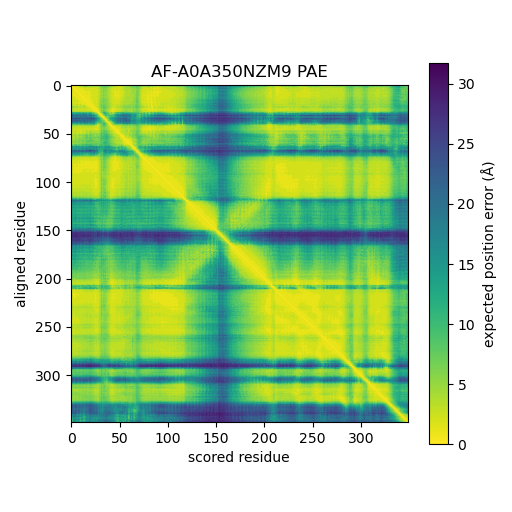0 79.00 311 CYS A CA 1
ATOM 2527 C C . CYS A 1 311 ? 7.436 -7.148 -4.082 1.00 79.00 311 CYS A C 1
ATOM 2529 O O . CYS A 1 311 ? 7.471 -8.213 -3.471 1.00 79.00 311 CYS A O 1
ATOM 2531 N N . ALA A 1 312 ? 7.095 -7.089 -5.378 1.00 79.69 312 ALA A N 1
ATOM 2532 C CA . ALA A 1 312 ? 6.754 -8.273 -6.179 1.00 79.69 312 ALA A CA 1
ATOM 2533 C C . ALA A 1 312 ? 7.933 -9.254 -6.290 1.00 79.69 312 ALA A C 1
ATOM 2535 O O . ALA A 1 312 ? 7.754 -10.468 -6.319 1.00 79.69 312 ALA A O 1
ATOM 2536 N N . LYS A 1 313 ? 9.154 -8.718 -6.342 1.00 79.12 313 LYS A N 1
ATOM 2537 C CA . LYS A 1 313 ? 10.383 -9.499 -6.427 1.00 79.12 313 LYS A CA 1
ATOM 2538 C C . LYS A 1 313 ? 10.812 -10.058 -5.076 1.00 79.12 313 LYS A C 1
ATOM 2540 O O . LYS A 1 313 ? 11.139 -11.237 -5.005 1.00 79.12 313 LYS A O 1
ATOM 2545 N N . CYS A 1 314 ? 10.887 -9.219 -4.038 1.00 83.00 314 CYS A N 1
ATOM 2546 C CA . CYS A 1 314 ? 11.418 -9.664 -2.749 1.00 83.00 314 CYS A CA 1
ATOM 2547 C C . CYS A 1 314 ? 10.434 -10.569 -2.006 1.00 83.00 314 CYS A C 1
ATOM 2549 O O . CYS A 1 314 ? 10.878 -11.448 -1.278 1.00 83.00 314 CYS A O 1
ATOM 2551 N N . LYS A 1 315 ? 9.122 -10.355 -2.190 1.00 87.19 315 LYS A N 1
ATOM 2552 C CA . LYS A 1 315 ? 8.013 -11.112 -1.590 1.00 87.19 315 LYS A CA 1
ATOM 2553 C C . LYS A 1 315 ? 7.976 -11.162 -0.060 1.00 87.19 315 LYS A C 1
ATOM 2555 O O . LYS A 1 315 ? 7.010 -11.686 0.478 1.00 87.19 315 LYS A O 1
ATOM 2560 N N . ILE A 1 316 ? 8.952 -10.572 0.634 1.00 89.31 316 ILE A N 1
ATOM 2561 C CA . ILE A 1 316 ? 9.078 -10.629 2.094 1.00 89.31 316 ILE A CA 1
ATOM 2562 C C . ILE A 1 316 ? 7.779 -10.177 2.754 1.00 89.31 316 ILE A C 1
ATOM 2564 O O . ILE A 1 316 ? 7.136 -10.979 3.419 1.00 89.31 316 ILE A O 1
ATOM 2568 N N . CYS A 1 317 ? 7.361 -8.932 2.514 1.00 88.81 317 CYS A N 1
ATOM 2569 C CA . CYS A 1 317 ? 6.215 -8.342 3.203 1.00 88.81 317 CYS A CA 1
ATOM 2570 C C . CYS A 1 317 ? 4.880 -8.877 2.677 1.00 88.81 317 CYS A C 1
ATOM 2572 O O . CYS A 1 317 ? 3.994 -9.200 3.460 1.00 88.81 317 CYS A O 1
ATOM 2574 N N . SER A 1 318 ? 4.736 -9.003 1.355 1.00 88.75 318 SER A N 1
ATOM 2575 C CA . SER A 1 318 ? 3.466 -9.415 0.754 1.00 88.75 318 SER A CA 1
ATOM 2576 C C . SER A 1 318 ? 3.137 -10.881 1.008 1.00 88.75 318 SER A C 1
ATOM 2578 O O . SER A 1 318 ? 2.002 -11.189 1.339 1.00 88.75 318 SER A O 1
ATOM 2580 N N . HIS A 1 319 ? 4.115 -11.777 0.877 1.00 90.12 319 HIS A N 1
ATOM 2581 C CA . HIS A 1 319 ? 3.898 -13.216 1.052 1.00 90.12 319 HIS A CA 1
ATOM 2582 C C . HIS A 1 319 ? 4.259 -13.697 2.454 1.00 90.12 319 HIS A C 1
ATOM 2584 O O . HIS A 1 319 ? 4.107 -14.880 2.744 1.00 90.12 319 HIS A O 1
ATOM 2590 N N . GLY A 1 320 ? 4.787 -12.819 3.311 1.00 89.81 320 GLY A N 1
ATOM 2591 C CA . GLY A 1 320 ? 5.165 -13.228 4.649 1.00 89.81 320 GLY A CA 1
ATOM 2592 C C . GLY A 1 320 ? 6.242 -14.310 4.637 1.00 89.81 320 GLY A C 1
ATOM 2593 O O . GLY A 1 320 ? 6.130 -15.311 5.327 1.00 89.81 320 GLY A O 1
ATOM 2594 N N . THR A 1 321 ? 7.291 -14.186 3.824 1.00 90.06 321 THR A N 1
ATOM 2595 C CA . THR A 1 321 ? 8.282 -15.280 3.718 1.00 90.06 321 THR A CA 1
ATOM 2596 C C . THR A 1 321 ? 9.160 -15.429 4.966 1.00 90.06 321 THR A C 1
ATOM 2598 O O . THR A 1 321 ? 10.040 -16.284 4.998 1.00 90.06 321 THR A O 1
ATOM 2601 N N . LYS A 1 322 ? 8.983 -14.555 5.961 1.00 90.12 322 LYS A N 1
ATOM 2602 C CA . LYS A 1 322 ? 9.689 -14.531 7.244 1.00 90.12 322 LYS A CA 1
ATOM 2603 C C . LYS A 1 322 ? 8.702 -14.189 8.354 1.00 90.12 322 LYS A C 1
ATOM 2605 O O . LYS A 1 322 ? 7.771 -13.423 8.117 1.00 90.12 322 LYS A O 1
ATOM 2610 N N . GLU A 1 323 ? 8.888 -14.751 9.540 1.00 89.56 323 GLU A N 1
ATOM 2611 C CA . GLU A 1 323 ? 8.076 -14.429 10.727 1.00 89.56 323 GLU A CA 1
ATOM 2612 C C . GLU A 1 323 ? 8.476 -13.087 11.338 1.00 89.56 323 GLU A C 1
ATOM 2614 O O . GLU A 1 323 ? 7.617 -12.284 11.691 1.00 89.56 323 GLU A O 1
ATOM 2619 N N . GLU A 1 324 ? 9.780 -12.809 11.364 1.00 90.94 324 GLU A N 1
ATOM 2620 C CA . GLU A 1 324 ? 10.348 -11.563 11.862 1.00 90.94 324 GLU A CA 1
ATOM 2621 C C . GLU A 1 324 ? 11.323 -10.965 10.845 1.00 90.94 324 GLU A C 1
ATOM 2623 O O . GLU A 1 324 ? 12.103 -11.675 10.196 1.00 90.94 324 GLU A O 1
ATOM 2628 N N . VAL A 1 325 ? 11.256 -9.645 10.672 1.00 89.31 325 VAL A N 1
ATOM 2629 C CA . VAL A 1 325 ? 12.134 -8.910 9.763 1.00 89.31 325 VAL A CA 1
ATOM 2630 C C . VAL A 1 325 ? 12.624 -7.619 10.396 1.00 89.31 325 VAL A C 1
ATOM 2632 O O . VAL A 1 325 ? 11.845 -6.728 10.714 1.00 89.31 325 VAL A O 1
ATOM 2635 N N . HIS A 1 326 ? 13.942 -7.479 10.471 1.00 87.38 326 HIS A N 1
ATOM 2636 C CA . HIS A 1 326 ? 14.592 -6.214 10.776 1.00 87.38 326 HIS A CA 1
ATOM 2637 C C . HIS A 1 326 ? 14.984 -5.514 9.475 1.00 87.38 326 HIS A C 1
ATOM 2639 O O . HIS A 1 326 ? 15.823 -6.031 8.733 1.00 87.38 326 HIS A O 1
ATOM 2645 N N . PHE A 1 327 ? 14.367 -4.374 9.164 1.00 83.94 327 PHE A N 1
ATOM 2646 C CA . PHE A 1 327 ? 14.726 -3.572 8.000 1.00 83.94 327 PHE A CA 1
ATOM 2647 C C . PHE A 1 327 ? 15.712 -2.463 8.356 1.00 83.94 327 PHE A C 1
ATOM 2649 O O . PHE A 1 327 ? 15.545 -1.772 9.354 1.00 83.94 327 PHE A O 1
ATOM 2656 N N . ILE A 1 328 ? 16.681 -2.230 7.469 1.00 77.62 328 ILE A N 1
ATOM 2657 C CA . ILE A 1 328 ? 17.598 -1.086 7.565 1.00 77.62 328 ILE A CA 1
ATOM 2658 C C . ILE A 1 328 ? 17.168 -0.011 6.566 1.00 77.62 328 ILE A C 1
ATOM 2660 O O . ILE A 1 328 ? 17.120 -0.244 5.349 1.00 77.62 328 ILE A O 1
ATOM 2664 N N . ASN A 1 329 ? 16.875 1.179 7.080 1.00 70.94 329 ASN A N 1
ATOM 2665 C CA . ASN A 1 329 ? 16.607 2.383 6.313 1.00 70.94 329 ASN A CA 1
ATOM 2666 C C . ASN A 1 329 ? 17.927 3.078 5.952 1.00 70.94 329 ASN A C 1
ATOM 2668 O O . ASN A 1 329 ? 18.538 3.763 6.774 1.00 70.94 329 ASN A O 1
ATOM 2672 N N . LYS A 1 330 ? 18.366 2.934 4.698 1.00 65.94 330 LYS A N 1
ATOM 2673 C CA . LYS A 1 330 ? 19.485 3.729 4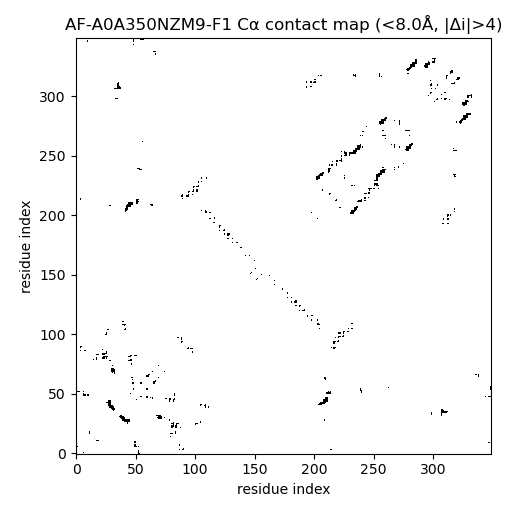.178 1.00 65.94 330 LYS A CA 1
ATOM 2674 C C . LYS A 1 330 ? 19.027 5.169 3.971 1.00 65.94 330 LYS A C 1
ATOM 2676 O O . LYS A 1 330 ? 18.005 5.391 3.319 1.00 65.94 330 LYS A O 1
ATOM 2681 N N . LYS A 1 331 ? 19.801 6.153 4.444 1.00 57.44 331 LYS A N 1
ATOM 2682 C CA . LYS A 1 331 ? 19.559 7.571 4.131 1.00 57.44 331 LYS A CA 1
ATOM 2683 C C . LYS A 1 331 ? 19.518 7.755 2.612 1.00 57.44 331 LYS A C 1
ATOM 2685 O O . LYS A 1 331 ? 20.544 7.720 1.934 1.00 57.44 331 LYS A O 1
ATOM 2690 N N . SER A 1 332 ? 18.325 7.966 2.058 1.00 50.69 332 SER A N 1
ATOM 2691 C CA . SER A 1 332 ? 18.217 8.467 0.690 1.00 50.69 332 SER A CA 1
ATOM 2692 C C . SER A 1 332 ? 18.677 9.929 0.680 1.00 50.69 332 SER A C 1
ATOM 2694 O O . SER A 1 332 ? 18.365 10.682 1.604 1.00 50.69 332 SER A O 1
ATOM 2696 N N . LYS A 1 333 ? 19.410 10.356 -0.358 1.00 46.06 333 LYS A N 1
ATOM 2697 C CA . LYS A 1 333 ? 19.766 11.770 -0.601 1.00 46.06 333 LYS A CA 1
ATOM 2698 C C . LYS A 1 333 ? 18.528 12.593 -1.013 1.00 46.06 333 LYS A C 1
ATOM 2700 O O . LYS A 1 333 ? 18.537 13.264 -2.040 1.00 46.06 333 LYS A O 1
ATOM 2705 N N . SER A 1 334 ? 17.423 12.470 -0.281 1.00 45.84 334 SER A N 1
ATOM 2706 C CA . SER A 1 334 ? 16.193 13.211 -0.542 1.00 45.84 334 SER A CA 1
ATOM 2707 C C . SER A 1 334 ? 16.391 14.670 -0.137 1.00 45.84 334 SER A C 1
ATOM 2709 O O . SER A 1 334 ? 16.629 14.973 1.028 1.00 45.84 334 SER A O 1
ATOM 2711 N N . THR A 1 335 ? 16.292 15.576 -1.107 1.00 36.34 335 THR A N 1
ATOM 2712 C CA . THR A 1 335 ? 16.397 17.036 -0.945 1.00 36.34 335 THR A CA 1
ATOM 2713 C C . THR A 1 335 ? 15.077 17.697 -0.526 1.00 36.34 335 THR A C 1
ATOM 2715 O O . THR A 1 335 ? 14.936 18.916 -0.615 1.00 36.34 335 THR A O 1
ATOM 2718 N N . TYR A 1 336 ? 14.077 16.922 -0.100 1.00 41.47 336 TYR A N 1
ATOM 2719 C CA . TYR A 1 336 ? 12.744 17.452 0.178 1.00 41.47 336 TYR A CA 1
ATOM 2720 C C . TYR A 1 336 ? 12.697 18.255 1.488 1.00 41.47 336 TYR A C 1
ATOM 2722 O O . TYR A 1 336 ? 13.007 17.732 2.559 1.00 41.47 336 TYR A O 1
ATOM 2730 N N . ARG A 1 337 ? 12.262 19.520 1.401 1.00 40.09 337 ARG A N 1
ATOM 2731 C CA . ARG A 1 337 ? 11.901 20.350 2.557 1.00 40.09 337 ARG A CA 1
ATOM 2732 C C . ARG A 1 337 ? 10.415 20.177 2.871 1.00 40.09 337 ARG A C 1
ATOM 2734 O O . ARG A 1 337 ? 9.560 20.379 2.015 1.00 40.09 337 ARG A O 1
ATOM 2741 N N . ARG A 1 338 ? 10.154 19.815 4.123 1.00 46.38 338 ARG A N 1
ATOM 2742 C CA . ARG A 1 338 ? 8.842 19.638 4.750 1.00 46.38 338 ARG A CA 1
ATOM 2743 C C . ARG A 1 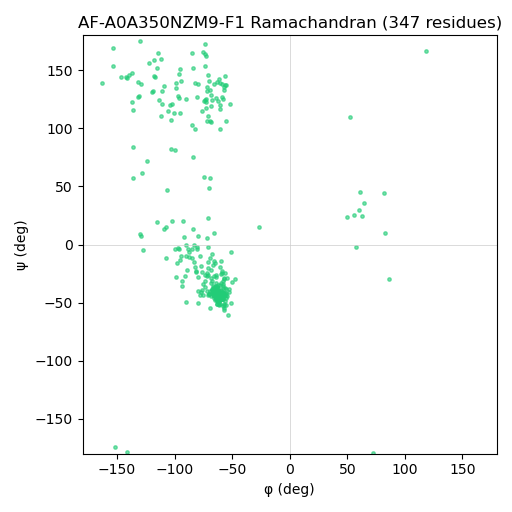338 ? 8.004 20.927 4.657 1.00 46.38 338 ARG A C 1
ATOM 2745 O O . ARG A 1 338 ? 8.541 21.982 5.000 1.00 46.38 338 ARG A O 1
ATOM 2752 N N . PRO A 1 339 ? 6.709 20.880 4.298 1.00 40.28 339 PRO A N 1
ATOM 2753 C CA . PRO A 1 339 ? 5.787 21.948 4.647 1.00 40.28 339 PRO A CA 1
ATOM 2754 C C . PRO A 1 339 ? 5.606 21.867 6.164 1.00 40.28 339 PRO A C 1
ATOM 2756 O O . PRO A 1 339 ? 5.022 20.918 6.683 1.00 40.28 339 PRO A O 1
ATOM 2759 N N . ALA A 1 340 ? 6.205 22.795 6.900 1.00 38.22 340 ALA A N 1
ATOM 2760 C CA . ALA A 1 340 ? 5.942 22.906 8.323 1.00 38.22 340 ALA A CA 1
ATOM 2761 C C . ALA A 1 340 ? 4.496 23.389 8.494 1.00 38.22 340 ALA A C 1
ATOM 2763 O O . ALA A 1 340 ? 4.215 24.557 8.252 1.00 38.22 340 ALA A O 1
ATOM 2764 N N . SER A 1 341 ? 3.576 22.515 8.899 1.00 46.22 341 SER A N 1
ATOM 2765 C CA . SER A 1 341 ? 2.442 22.980 9.693 1.00 46.22 341 SER A CA 1
ATOM 2766 C C . SER A 1 341 ? 2.708 22.583 11.142 1.00 46.22 341 SER A C 1
ATOM 2768 O O . SER A 1 341 ? 2.672 21.412 11.523 1.00 46.22 341 SER A O 1
ATOM 2770 N N . GLU A 1 342 ? 3.042 23.577 11.965 1.00 46.38 342 GLU A N 1
ATOM 2771 C CA . GLU A 1 342 ? 3.134 23.429 13.425 1.00 46.38 342 GLU A CA 1
ATOM 2772 C C . GLU A 1 342 ? 1.815 22.897 14.016 1.00 46.38 342 GLU A C 1
ATOM 2774 O O . GLU A 1 342 ? 1.821 22.189 15.021 1.00 46.38 342 GLU A O 1
ATOM 2779 N N . THR A 1 343 ? 0.698 23.128 13.320 1.00 50.06 343 THR A N 1
ATOM 2780 C CA . THR A 1 343 ? -0.653 22.665 13.655 1.00 50.06 343 THR A CA 1
ATOM 2781 C C . THR A 1 343 ? -0.770 21.139 13.774 1.00 50.06 343 THR A C 1
ATOM 2783 O O . THR A 1 343 ? -1.485 20.654 14.643 1.00 50.06 343 THR A O 1
ATOM 2786 N N . LEU A 1 344 ? -0.056 20.350 12.957 1.00 49.94 344 LEU A N 1
ATOM 2787 C CA . LEU A 1 344 ? -0.129 18.878 13.029 1.00 49.94 344 LEU A CA 1
ATOM 2788 C C . LEU A 1 344 ? 0.712 18.291 14.172 1.00 49.94 344 LEU A C 1
ATOM 2790 O O . LEU A 1 344 ? 0.362 17.242 14.708 1.00 49.94 344 LEU A O 1
ATOM 2794 N N . LEU A 1 345 ? 1.789 18.967 14.585 1.00 47.22 345 LEU A N 1
ATOM 2795 C CA . LEU A 1 345 ? 2.597 18.531 15.731 1.00 47.22 345 LEU A CA 1
ATOM 2796 C C . LEU A 1 345 ? 1.823 18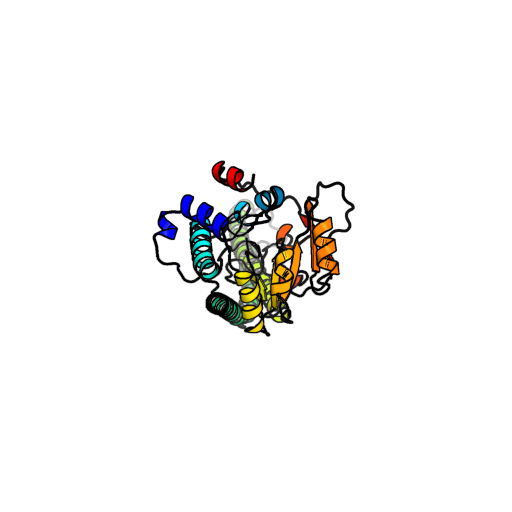.651 17.052 1.00 47.22 345 LEU A C 1
ATOM 2798 O O . LEU A 1 345 ? 2.002 17.807 17.927 1.00 47.22 345 LEU A O 1
ATOM 2802 N N . GLN A 1 346 ? 0.912 19.624 17.158 1.00 50.59 346 GLN A N 1
ATOM 2803 C CA . GLN A 1 346 ? -0.003 19.770 18.298 1.00 50.59 346 GLN A CA 1
ATOM 2804 C C . GLN A 1 346 ? -1.057 18.652 18.375 1.00 50.59 346 GLN A C 1
ATOM 2806 O O . GLN A 1 346 ? -1.584 18.390 19.446 1.00 50.59 346 GLN A O 1
ATOM 2811 N N . ILE A 1 347 ? -1.355 17.965 17.264 1.00 49.22 347 ILE A N 1
ATOM 2812 C CA . ILE A 1 347 ? -2.278 16.814 17.239 1.00 49.22 347 ILE A CA 1
ATOM 2813 C C . ILE A 1 347 ? -1.569 15.524 17.695 1.00 49.22 347 ILE A C 1
ATOM 2815 O O . ILE A 1 347 ? -2.237 14.582 18.127 1.00 49.22 347 ILE A O 1
ATOM 2819 N N . THR A 1 348 ? -0.238 15.465 17.588 1.00 43.28 348 THR A N 1
ATOM 2820 C CA . THR A 1 348 ? 0.586 14.303 17.975 1.00 43.28 348 THR A CA 1
ATOM 2821 C C . THR A 1 348 ? 1.173 14.376 19.388 1.00 43.28 348 THR A C 1
ATOM 2823 O O . THR A 1 348 ? 1.684 13.361 19.857 1.00 43.28 348 THR A O 1
ATOM 2826 N N . ALA A 1 349 ? 1.135 15.549 20.026 1.00 40.78 349 ALA A N 1
ATOM 2827 C CA . ALA A 1 349 ? 1.384 15.729 21.459 1.00 40.78 349 ALA A CA 1
ATOM 2828 C C . ALA A 1 349 ? 0.076 15.519 22.236 1.00 40.78 349 ALA A C 1
ATOM 2830 O O . ALA A 1 349 ? 0.164 15.045 23.389 1.00 40.78 349 ALA A O 1
#

Radius of gyration: 26.39 Å; Cα contacts (8 Å, |Δi|>4): 497; chains: 1; bounding box: 72×40×76 Å